Protein AF-A0A3D6CX53-F1 (afdb_monomer_lite)

Sequence (205 aa):
MKKITIQTVFSGWMAIGLVTTTQGEEKIDFARQVKPILESTCLSCHNPDNIKGELLLDTRVNALIGGEYGPVIEPGKPDESSLYTLTILDPDDDDIMPPKGDPLSKEQTDILKHWIEQGAEWPEDIVLKTAQKVDFVADVQPVLELNCVSCHREGHAEGGLQLDIREKAFAGGKAGKAIIPGRSGLSSLYTFTILPEDHDDLMPP

Secondary structure (DSSP, 8-state):
------PPP--------------PPPPP-IIIIIHHHIIIIITTTEETTEEGGG---SSHHHHHH-BTTB-S--TT-GGG-HHHHTTSS-TT-TT-SSSSSPPPPHHHHHHHHHHHHTT----TT-------PPPIIIIIHHHHHHHTTTTEETTEEGGG---SSHHHHHH-BTTB-S--TT-GGG-HHHHGGGS-TT-TT-S--

pLDDT: mean 88.53, std 14.7, range [39.97, 98.19]

Foldseek 3Di:
DDDDDDDDDDDDDDDDDDPDPPPDDDAQDCVQQVLVCCQAFVCVAADPVHNPQVAHDQFPVRQQQPGVVGHQADALCLVPHVVQPLLPDDLPDCSHGPVDDDGDDPSNSVSVSVCRNNGVDDDRPGGHHRDDDDDCVPHPVVVCVVFPQVQPDVVHHVQQHHDPDPVRQQCDGVLGGQDDPSCLVSHLVNVLCPDDPPDPSRPPD

Structure (mmCIF, N/CA/C/O backbone):
data_AF-A0A3D6CX53-F1
#
_entry.id   AF-A0A3D6CX53-F1
#
loop_
_atom_site.group_PDB
_atom_site.id
_atom_site.type_symbol
_atom_site.label_atom_id
_atom_site.label_alt_id
_atom_site.label_comp_id
_atom_site.label_asym_id
_atom_site.label_entity_id
_atom_site.label_seq_id
_atom_site.pdbx_PDB_ins_code
_atom_site.Cartn_x
_atom_site.Cartn_y
_atom_site.Cartn_z
_atom_site.occupancy
_atom_site.B_iso_or_equiv
_atom_site.auth_seq_id
_atom_site.auth_comp_id
_atom_site.auth_asym_id
_atom_site.auth_atom_id
_atom_site.pdbx_PDB_model_num
ATOM 1 N N . MET A 1 1 ? -35.245 64.552 -44.953 1.00 40.88 1 MET A N 1
ATOM 2 C CA . MET A 1 1 ? -34.218 63.490 -45.031 1.00 40.88 1 MET A CA 1
ATOM 3 C C . MET A 1 1 ? -33.423 63.478 -43.728 1.00 40.88 1 MET A C 1
ATOM 5 O O . MET 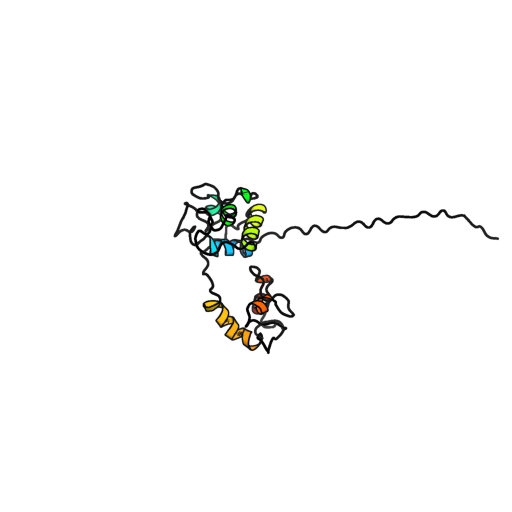A 1 1 ? -33.031 64.545 -43.290 1.00 40.88 1 MET A O 1
ATOM 9 N N . LYS A 1 2 ? -33.215 62.273 -43.172 1.00 39.97 2 LYS A N 1
ATOM 10 C CA . LYS A 1 2 ? -32.315 61.863 -42.067 1.00 39.97 2 LYS A CA 1
ATOM 11 C C . LYS A 1 2 ? -32.656 62.294 -40.623 1.00 39.97 2 LYS A C 1
ATOM 13 O O . LYS A 1 2 ? -32.370 63.399 -40.187 1.00 39.97 2 LYS A O 1
ATOM 18 N N . LYS A 1 3 ? -33.215 61.321 -39.886 1.00 43.75 3 LYS A N 1
ATOM 19 C CA . LYS A 1 3 ? -33.191 61.177 -38.419 1.00 43.75 3 LYS A CA 1
ATOM 20 C C . LYS A 1 3 ? -31.754 60.881 -37.970 1.00 43.75 3 LYS A C 1
ATOM 22 O O . LYS A 1 3 ? -31.133 60.038 -38.612 1.00 43.75 3 LYS A O 1
ATOM 27 N N . ILE A 1 4 ? -31.271 61.466 -36.872 1.00 48.12 4 ILE A N 1
ATOM 28 C CA . ILE A 1 4 ? -30.134 60.916 -36.113 1.00 48.12 4 ILE A CA 1
ATOM 29 C C . ILE A 1 4 ? -30.427 61.065 -34.617 1.00 48.12 4 ILE A C 1
ATOM 31 O O . ILE A 1 4 ? -30.556 62.166 -34.091 1.00 48.12 4 ILE A O 1
ATOM 35 N N . THR A 1 5 ? -30.587 59.910 -33.983 1.00 45.19 5 THR A N 1
ATOM 36 C CA . THR A 1 5 ? -30.843 59.675 -32.563 1.00 45.19 5 THR A CA 1
ATOM 37 C C . THR A 1 5 ? -29.504 59.570 -31.832 1.00 45.19 5 THR A C 1
ATOM 39 O O . THR A 1 5 ? -28.610 58.874 -32.305 1.00 45.19 5 THR A O 1
ATOM 42 N N . ILE A 1 6 ? -29.362 60.239 -30.687 1.00 47.44 6 ILE A N 1
ATOM 43 C CA . ILE A 1 6 ? -28.187 60.125 -29.812 1.00 47.44 6 ILE A CA 1
ATOM 44 C C . ILE A 1 6 ? -28.350 58.850 -28.976 1.00 47.44 6 ILE A C 1
ATOM 46 O O . ILE A 1 6 ? -29.285 58.750 -28.185 1.00 47.44 6 ILE A O 1
ATOM 50 N N . GLN A 1 7 ? -27.471 57.866 -29.182 1.00 42.03 7 GLN A N 1
ATOM 51 C CA . GLN A 1 7 ? -27.373 56.674 -28.340 1.00 42.03 7 GLN A CA 1
ATOM 52 C C . GLN A 1 7 ? -26.366 56.909 -27.210 1.00 42.03 7 GLN A C 1
ATOM 54 O O . GLN A 1 7 ? -25.228 57.317 -27.434 1.00 42.03 7 GLN A O 1
ATOM 59 N N . THR A 1 8 ? -26.820 56.640 -25.992 1.00 45.59 8 THR A N 1
ATOM 60 C CA . THR A 1 8 ? -26.054 56.561 -24.750 1.00 45.59 8 THR A CA 1
ATOM 61 C C . THR A 1 8 ? -25.148 55.328 -24.754 1.00 45.59 8 THR A C 1
ATOM 63 O O . THR A 1 8 ? -25.595 54.212 -25.013 1.00 45.59 8 THR A O 1
ATOM 66 N N . VAL A 1 9 ? -23.871 55.526 -24.434 1.00 50.91 9 VAL A N 1
ATOM 67 C CA . VAL A 1 9 ? -22.894 54.459 -24.181 1.00 50.91 9 VAL A CA 1
ATOM 68 C C . VAL A 1 9 ? -23.086 53.906 -22.766 1.00 50.91 9 VAL A C 1
ATOM 70 O O . VAL A 1 9 ? -22.928 54.634 -21.790 1.00 50.91 9 VAL A O 1
ATOM 73 N N . PHE A 1 10 ? -23.414 52.618 -22.652 1.00 46.56 10 PHE A N 1
ATOM 74 C CA . PHE A 1 10 ? -23.326 51.857 -21.404 1.00 46.56 10 PHE A CA 1
ATOM 75 C C . PHE A 1 10 ? -22.081 50.967 -21.469 1.00 46.56 10 PHE A C 1
ATOM 77 O O . PHE A 1 10 ? -22.029 50.007 -22.236 1.00 46.56 10 PHE A O 1
ATOM 84 N N . SER A 1 11 ? -21.072 51.299 -20.666 1.00 49.88 11 SER A N 1
ATOM 85 C CA . SER A 1 11 ? -19.910 50.445 -20.422 1.00 49.88 11 SER A CA 1
ATOM 86 C C . SER A 1 11 ? -20.334 49.260 -19.551 1.00 49.88 11 SER A C 1
ATOM 88 O O . SER A 1 11 ? -20.520 49.410 -18.346 1.00 49.88 11 SER A O 1
ATOM 90 N N . GLY A 1 12 ? -20.514 48.088 -20.160 1.00 43.69 12 GLY A N 1
ATOM 91 C CA . GLY A 1 12 ? -20.737 46.828 -19.451 1.00 43.69 12 GLY A CA 1
ATOM 92 C C . GLY A 1 12 ? -19.409 46.191 -19.044 1.00 43.69 12 GLY A C 1
ATOM 93 O O . GLY A 1 12 ? -18.641 45.761 -19.899 1.00 43.69 12 GLY A O 1
ATOM 94 N N . TRP A 1 13 ? -19.138 46.130 -17.740 1.00 55.16 13 TRP A N 1
ATOM 95 C CA . TRP A 1 13 ? -18.088 45.287 -17.168 1.00 55.16 13 TRP A CA 1
ATOM 96 C C . TRP A 1 13 ? -18.552 43.828 -17.178 1.00 55.16 13 TRP A C 1
ATOM 98 O O . TRP A 1 13 ? -19.527 43.471 -16.520 1.00 55.16 13 TRP A O 1
ATOM 108 N N . MET A 1 14 ? -17.855 42.987 -17.937 1.00 53.19 14 MET A N 1
ATOM 109 C CA . MET A 1 14 ? -18.083 41.546 -17.979 1.00 53.19 14 MET A CA 1
ATOM 110 C C . MET A 1 14 ? -17.259 40.897 -16.861 1.00 53.19 14 MET A C 1
ATOM 112 O O . MET A 1 14 ? -16.042 40.766 -16.972 1.00 53.19 14 MET A O 1
ATOM 116 N N . ALA A 1 15 ? -17.913 40.537 -15.756 1.00 55.47 15 ALA A N 1
ATOM 117 C CA . ALA A 1 15 ? -17.297 39.752 -14.694 1.00 55.47 15 ALA A CA 1
ATOM 118 C C . ALA A 1 15 ? -17.155 38.294 -15.163 1.00 55.47 15 ALA A C 1
ATOM 120 O O . ALA A 1 15 ? -18.147 37.591 -15.350 1.00 55.47 15 ALA A O 1
ATOM 121 N N . ILE A 1 16 ? -15.915 37.852 -15.375 1.00 66.69 16 ILE A N 1
ATOM 122 C CA . ILE A 1 16 ? -15.568 36.449 -15.620 1.00 66.69 16 ILE A CA 1
ATOM 123 C C . ILE A 1 16 ? -15.616 35.736 -14.265 1.00 66.69 16 ILE A C 1
ATOM 125 O O . ILE A 1 16 ? -14.743 35.934 -13.423 1.00 66.69 16 ILE A O 1
ATOM 129 N N . GLY A 1 17 ? -16.663 34.945 -14.032 1.00 55.09 17 GLY A N 1
ATOM 130 C CA . GLY A 1 17 ? -16.741 34.061 -12.871 1.00 55.09 17 GLY A CA 1
ATOM 131 C C . GLY A 1 17 ? -15.774 32.892 -13.038 1.00 55.09 17 GLY A C 1
ATOM 132 O O . GLY A 1 17 ? -15.920 32.106 -13.973 1.00 55.09 17 GLY A O 1
ATOM 133 N N . LEU A 1 18 ? -14.787 32.776 -12.144 1.00 60.59 18 LEU A N 1
ATOM 134 C CA . LEU A 1 18 ? -13.978 31.566 -12.017 1.00 60.59 18 LEU A CA 1
ATOM 135 C C . LEU A 1 18 ? -14.884 30.425 -11.541 1.00 60.59 18 LEU A C 1
ATOM 137 O O . LEU A 1 18 ? -15.352 30.430 -10.404 1.00 60.59 18 LEU A O 1
ATOM 141 N N . VAL A 1 19 ? -15.110 29.436 -12.401 1.00 57.53 19 VAL A N 1
ATOM 142 C CA . VAL A 1 19 ? -15.647 28.139 -11.988 1.00 57.53 19 VAL A CA 1
ATOM 143 C C . VAL A 1 19 ? -14.476 27.341 -11.422 1.00 57.53 19 VAL A C 1
ATOM 145 O O . VAL A 1 19 ? -13.677 26.778 -12.166 1.00 57.53 19 VAL A O 1
ATOM 148 N N . THR A 1 20 ? -14.324 27.340 -10.101 1.00 58.25 20 THR A N 1
ATOM 149 C CA . THR A 1 20 ? -13.420 26.414 -9.414 1.00 58.25 20 THR A CA 1
ATOM 150 C C . THR A 1 20 ? -14.083 25.043 -9.376 1.00 58.25 20 THR A C 1
ATOM 152 O O . THR A 1 20 ? -15.005 24.820 -8.592 1.00 58.25 20 THR A O 1
ATOM 155 N N . THR A 1 21 ? -13.639 24.129 -10.236 1.00 52.41 21 THR A N 1
ATOM 156 C CA . THR A 1 21 ? -13.999 22.711 -10.142 1.00 52.41 21 THR A CA 1
ATOM 157 C C . THR A 1 21 ? -13.389 22.162 -8.857 1.00 52.41 21 THR A C 1
ATOM 159 O O . THR A 1 21 ? -12.178 21.978 -8.773 1.00 52.41 21 THR A O 1
ATOM 162 N N . THR A 1 22 ? -14.208 21.928 -7.834 1.00 49.19 22 THR A N 1
ATOM 163 C CA . THR A 1 22 ? -13.795 21.158 -6.659 1.00 49.19 22 THR A CA 1
ATOM 164 C C . THR A 1 22 ? -13.624 19.711 -7.096 1.00 49.19 22 THR A C 1
ATOM 166 O O . THR A 1 22 ? -14.605 19.022 -7.379 1.00 49.19 22 THR A O 1
ATOM 169 N N . GLN A 1 23 ? -12.378 19.275 -7.217 1.00 50.03 23 GLN A N 1
ATOM 170 C CA . GLN A 1 23 ? -12.032 17.885 -7.465 1.00 50.03 23 GLN A CA 1
ATOM 171 C C . GLN A 1 23 ? -12.328 17.119 -6.170 1.00 50.03 23 GLN A C 1
ATOM 173 O O . GLN A 1 23 ? -11.608 17.269 -5.189 1.00 50.03 23 GLN A O 1
ATOM 178 N N . GLY A 1 24 ? -13.464 16.416 -6.124 1.00 53.12 24 GLY A N 1
ATOM 179 C CA . GLY A 1 24 ? -13.812 15.571 -4.983 1.00 53.12 24 GLY A CA 1
ATOM 180 C C . GLY A 1 24 ? -12.767 14.471 -4.816 1.00 53.12 24 GLY A C 1
ATOM 181 O O . GLY A 1 24 ? -12.310 13.914 -5.815 1.00 53.12 24 GLY A O 1
ATOM 182 N N . GLU A 1 25 ? -12.377 14.193 -3.575 1.00 64.69 25 GLU A N 1
ATOM 183 C CA . GLU A 1 25 ? -11.493 13.073 -3.258 1.00 64.69 25 GLU A CA 1
ATOM 184 C C . GLU A 1 25 ? -12.093 11.760 -3.765 1.00 64.69 25 GLU A C 1
ATOM 186 O O . GLU A 1 25 ? -13.276 11.474 -3.564 1.00 64.69 25 GLU A O 1
ATOM 191 N N . GLU A 1 26 ? -11.276 10.983 -4.474 1.00 82.38 26 GLU A N 1
ATOM 192 C CA . GLU A 1 26 ? -11.664 9.679 -4.998 1.00 82.38 26 GLU A CA 1
ATOM 193 C C . GLU A 1 26 ? -11.955 8.716 -3.836 1.00 82.38 26 GLU A C 1
ATOM 195 O O . GLU A 1 26 ? -11.248 8.699 -2.822 1.00 82.38 26 GLU A O 1
ATOM 200 N N . LYS A 1 27 ? -13.022 7.920 -3.969 1.00 91.00 27 LYS A N 1
ATOM 201 C CA . LYS A 1 27 ? -13.394 6.926 -2.958 1.00 91.00 27 LYS A CA 1
ATOM 202 C C . LYS A 1 27 ? -12.304 5.857 -2.871 1.00 91.00 27 LYS A C 1
ATOM 204 O O . LYS A 1 27 ? -11.936 5.285 -3.894 1.00 91.00 27 LYS A O 1
ATOM 209 N N . ILE A 1 28 ? -11.830 5.560 -1.662 1.00 94.25 28 ILE A N 1
ATOM 210 C CA . ILE A 1 28 ? -10.830 4.515 -1.442 1.00 94.25 28 ILE A CA 1
ATOM 211 C C . ILE A 1 28 ? -11.447 3.138 -1.707 1.00 94.25 28 ILE A C 1
ATOM 213 O O . ILE A 1 28 ? -12.456 2.761 -1.109 1.00 94.25 28 ILE A O 1
ATOM 217 N N . ASP A 1 29 ? -10.807 2.360 -2.580 1.00 93.25 29 ASP A N 1
ATOM 218 C CA . ASP A 1 29 ? -11.124 0.949 -2.789 1.00 93.25 29 ASP A CA 1
ATOM 219 C C . ASP A 1 29 ? -10.376 0.102 -1.750 1.00 93.25 29 ASP A C 1
ATOM 221 O O . ASP A 1 29 ? -9.153 -0.062 -1.815 1.00 93.25 29 ASP A O 1
ATOM 225 N N . PHE A 1 30 ? -11.115 -0.464 -0.791 1.00 95.25 30 PHE A N 1
ATOM 226 C CA . PHE A 1 30 ? -10.535 -1.301 0.258 1.00 95.25 30 PHE A CA 1
ATOM 227 C C . PHE A 1 30 ? -9.716 -2.465 -0.309 1.00 95.25 30 PHE A C 1
ATOM 229 O O . PHE A 1 30 ? -8.589 -2.693 0.126 1.00 95.25 30 PHE A O 1
ATOM 236 N N . ALA A 1 31 ? -10.251 -3.194 -1.291 1.00 92.81 31 ALA A N 1
ATOM 237 C CA . ALA A 1 31 ? -9.625 -4.405 -1.811 1.00 92.81 31 ALA A CA 1
ATOM 238 C C . ALA A 1 31 ? -8.309 -4.103 -2.538 1.00 92.81 31 ALA A C 1
ATOM 240 O O . ALA A 1 31 ? -7.369 -4.896 -2.469 1.00 92.81 31 ALA A O 1
ATOM 241 N N . ARG A 1 32 ? -8.241 -2.960 -3.228 1.00 90.19 32 ARG A N 1
ATOM 242 C CA . ARG A 1 32 ? -7.068 -2.571 -4.021 1.00 90.19 32 ARG A CA 1
ATOM 243 C C . ARG A 1 32 ? -6.043 -1.768 -3.232 1.00 90.19 32 ARG A C 1
ATOM 245 O O . ARG A 1 32 ? -4.857 -1.901 -3.514 1.00 90.19 32 ARG A O 1
ATOM 252 N N . GLN A 1 33 ? -6.478 -0.932 -2.291 1.00 92.31 33 GLN A N 1
ATOM 253 C CA . GLN A 1 33 ? -5.612 0.064 -1.654 1.00 92.31 33 GLN A CA 1
ATOM 254 C C . GLN A 1 33 ? -5.339 -0.233 -0.178 1.00 92.31 33 GLN A C 1
ATOM 256 O O . GLN A 1 33 ? -4.200 -0.103 0.256 1.00 92.31 33 GLN A O 1
ATOM 261 N N . VAL A 1 34 ? -6.342 -0.663 0.591 1.00 95.88 34 VAL A N 1
ATOM 262 C CA . VAL A 1 34 ? -6.213 -0.851 2.050 1.00 95.88 34 VAL A CA 1
ATOM 263 C C . VAL A 1 34 ? -5.756 -2.266 2.389 1.00 95.88 34 VAL A C 1
ATOM 265 O O . VAL A 1 34 ? -4.788 -2.452 3.125 1.00 95.88 34 VAL A O 1
ATOM 268 N N . LYS A 1 35 ? -6.414 -3.272 1.804 1.00 95.38 35 LYS A N 1
ATOM 269 C CA . LYS A 1 35 ? -6.130 -4.697 2.003 1.00 95.38 35 LYS A CA 1
ATOM 270 C C . LYS A 1 35 ? -4.636 -5.020 1.871 1.00 95.38 35 LYS A C 1
ATOM 272 O O . LYS A 1 35 ? -4.108 -5.602 2.814 1.00 95.38 35 LYS A O 1
ATOM 277 N N . PRO A 1 36 ? -3.917 -4.611 0.805 1.00 92.50 36 PRO A N 1
ATOM 278 C CA . PRO A 1 36 ? -2.494 -4.923 0.684 1.00 92.50 36 PRO A CA 1
ATOM 279 C C . PRO A 1 36 ? -1.643 -4.353 1.824 1.00 92.50 36 PRO A C 1
ATOM 281 O O . PRO A 1 36 ? -0.710 -5.020 2.256 1.00 92.50 36 PRO A O 1
ATOM 284 N N . ILE A 1 37 ? -1.975 -3.158 2.333 1.00 94.38 37 ILE A N 1
ATOM 285 C CA . ILE A 1 37 ? -1.256 -2.513 3.444 1.00 94.38 37 ILE A CA 1
ATOM 286 C C . ILE A 1 37 ? -1.445 -3.326 4.728 1.00 94.38 37 ILE A C 1
ATOM 288 O O . ILE A 1 37 ? -0.472 -3.664 5.405 1.00 94.38 37 ILE A O 1
ATOM 292 N N . LEU A 1 38 ? -2.692 -3.679 5.046 1.00 95.81 38 LEU A N 1
ATOM 293 C CA . LEU A 1 38 ? -3.012 -4.456 6.243 1.00 95.81 38 LEU A CA 1
ATOM 294 C C . LEU A 1 38 ? -2.393 -5.862 6.182 1.00 95.81 38 LEU A C 1
ATOM 296 O O . LEU A 1 38 ? -1.786 -6.321 7.152 1.00 95.81 38 LEU A O 1
ATOM 300 N N . GLU A 1 39 ? -2.478 -6.523 5.025 1.00 94.50 39 GLU A N 1
ATOM 301 C CA . GLU A 1 39 ? -1.909 -7.856 4.806 1.00 94.50 39 GLU A CA 1
ATOM 302 C C . GLU A 1 39 ? -0.378 -7.875 4.898 1.00 94.50 39 GLU A C 1
ATOM 304 O O . GLU A 1 39 ? 0.182 -8.824 5.453 1.00 94.50 39 GLU A O 1
ATOM 309 N N . SER A 1 40 ? 0.307 -6.850 4.377 1.00 90.06 40 SER A N 1
ATOM 310 C CA . SER A 1 40 ? 1.774 -6.792 4.377 1.00 90.06 40 SER A CA 1
ATOM 311 C C . SER A 1 40 ? 2.378 -6.359 5.703 1.00 90.06 40 SER A C 1
ATOM 313 O O . SER A 1 40 ? 3.509 -6.744 6.011 1.00 90.06 40 SER A O 1
ATOM 315 N N . THR A 1 41 ? 1.655 -5.538 6.464 1.00 92.06 41 THR A N 1
ATOM 316 C CA . THR A 1 41 ? 2.241 -4.803 7.588 1.00 92.06 41 THR A CA 1
ATOM 317 C C . THR A 1 41 ? 1.659 -5.229 8.930 1.00 92.06 41 THR A C 1
ATOM 319 O O . THR A 1 41 ? 2.405 -5.425 9.888 1.00 92.06 41 THR A O 1
ATOM 322 N N . CYS A 1 42 ? 0.347 -5.455 9.005 1.00 95.00 42 CYS A N 1
ATOM 323 C CA . CYS A 1 42 ? -0.345 -5.710 10.270 1.00 95.00 42 CYS A CA 1
ATOM 324 C C . CYS A 1 42 ? -0.453 -7.212 10.578 1.00 95.00 42 CYS A C 1
ATOM 326 O O . CYS A 1 42 ? -0.253 -7.651 11.713 1.00 95.00 42 CYS A O 1
ATOM 328 N N . LEU A 1 43 ? -0.701 -8.033 9.553 1.00 94.69 43 LEU A N 1
ATOM 329 C CA . LEU A 1 43 ? -0.978 -9.464 9.718 1.00 94.69 43 LEU A CA 1
ATOM 330 C C . LEU A 1 43 ? 0.237 -10.340 10.034 1.00 94.69 43 LEU A C 1
ATOM 332 O O . LEU A 1 43 ? 0.110 -11.559 10.052 1.00 94.69 43 LEU A O 1
ATOM 336 N N . SER A 1 44 ? 1.410 -9.778 10.318 1.00 91.88 44 SER A N 1
ATOM 337 C CA . SER A 1 44 ? 2.495 -10.550 10.945 1.00 91.88 44 SER A CA 1
ATOM 338 C C . SER A 1 44 ? 2.259 -10.767 12.450 1.00 91.88 44 SER A C 1
ATOM 340 O O . SER A 1 44 ? 2.751 -11.745 13.020 1.00 91.88 44 SER A O 1
ATOM 342 N N . CYS A 1 45 ? 1.496 -9.865 13.085 1.00 94.56 45 CYS A N 1
ATOM 343 C CA . CYS A 1 45 ? 1.282 -9.814 14.534 1.00 94.56 45 CYS A CA 1
ATOM 344 C C . CYS A 1 45 ? -0.186 -9.757 14.979 1.00 94.56 45 CYS A C 1
ATOM 346 O O . CYS A 1 45 ? -0.423 -9.895 16.175 1.00 94.56 45 CYS A O 1
ATOM 348 N N . HIS A 1 46 ? -1.133 -9.520 14.066 1.00 95.69 46 HIS A N 1
ATOM 349 C CA . HIS A 1 46 ? -2.564 -9.370 14.372 1.00 95.69 46 HIS A CA 1
ATOM 350 C C . HIS A 1 46 ? -3.418 -10.336 13.543 1.00 95.69 46 HIS A C 1
ATOM 352 O O . HIS A 1 46 ? -4.279 -9.930 12.760 1.00 95.69 46 HIS A O 1
ATOM 358 N N . ASN A 1 47 ? -3.121 -11.628 13.659 1.00 94.62 47 ASN A N 1
ATOM 359 C CA . ASN A 1 47 ? -3.748 -12.712 12.904 1.00 94.62 47 ASN A CA 1
ATOM 360 C C . ASN A 1 47 ? -4.085 -13.901 13.836 1.00 94.62 47 ASN A C 1
ATOM 362 O O . ASN A 1 47 ? -3.588 -13.938 14.958 1.00 94.62 47 ASN A O 1
ATOM 366 N N . PRO A 1 48 ? -4.881 -14.897 13.402 1.00 94.00 48 PRO A N 1
ATOM 367 C CA . PRO A 1 48 ? -5.285 -16.020 14.259 1.00 94.00 48 PRO A CA 1
ATOM 368 C C . PRO A 1 48 ? -4.143 -16.844 14.881 1.00 94.00 48 PRO A C 1
ATOM 370 O O . PRO A 1 48 ? -4.331 -17.429 15.946 1.00 94.00 48 PRO A O 1
ATOM 373 N N . ASP A 1 49 ? -2.966 -16.875 14.254 1.00 93.75 49 ASP A N 1
ATOM 374 C CA . ASP A 1 49 ? -1.784 -17.594 14.743 1.00 93.75 49 ASP A CA 1
ATOM 375 C C . ASP A 1 49 ? -0.903 -16.735 15.673 1.00 93.75 49 ASP A C 1
ATOM 377 O O . ASP A 1 49 ? -0.060 -17.260 16.403 1.00 93.75 49 ASP A O 1
ATOM 381 N N . ASN A 1 50 ? -1.074 -15.410 15.660 1.00 93.44 50 ASN A N 1
ATOM 382 C CA . ASN A 1 50 ? -0.333 -14.456 16.481 1.00 93.44 50 ASN A CA 1
ATOM 383 C C . ASN A 1 50 ? -1.212 -13.231 16.766 1.00 93.44 50 ASN A C 1
ATOM 385 O O . ASN A 1 50 ? -1.399 -12.397 15.883 1.00 93.44 50 ASN A O 1
ATOM 389 N N . ILE A 1 51 ? -1.741 -13.138 17.990 1.00 94.62 51 ILE A N 1
ATOM 390 C CA . ILE A 1 51 ? -2.758 -12.154 18.395 1.00 94.62 51 ILE A CA 1
ATOM 391 C C . ILE A 1 51 ? -2.149 -11.154 19.387 1.00 94.62 51 ILE A C 1
ATOM 393 O O . ILE A 1 51 ? -2.453 -11.161 20.582 1.00 94.62 51 ILE A O 1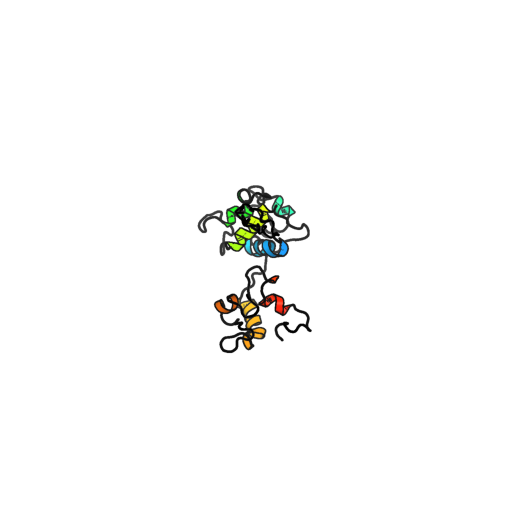
ATOM 397 N N . LYS A 1 52 ? -1.217 -10.315 18.927 1.00 93.69 52 LYS A N 1
ATOM 398 C CA . LYS A 1 52 ? -0.627 -9.288 19.796 1.00 93.69 52 LYS A CA 1
ATOM 399 C C . LYS A 1 52 ? -1.660 -8.229 20.176 1.00 93.69 52 LYS A C 1
ATOM 401 O O . LYS A 1 52 ? -2.447 -7.805 19.332 1.00 93.69 52 LYS A O 1
ATOM 406 N N . GLY A 1 53 ? -1.626 -7.799 21.440 1.00 94.19 53 GLY A N 1
ATOM 407 C CA . GLY A 1 53 ? -2.573 -6.823 21.992 1.00 94.19 53 GLY A CA 1
ATOM 408 C C . GLY A 1 53 ? -4.028 -7.276 21.879 1.00 94.19 53 GLY A C 1
ATOM 409 O O . GLY A 1 53 ? -4.903 -6.443 21.677 1.00 94.19 53 GLY A O 1
ATOM 410 N N . GLU A 1 54 ? -4.269 -8.594 21.884 1.00 95.69 54 GLU A N 1
ATOM 411 C CA . GLU A 1 54 ? -5.591 -9.221 21.718 1.00 95.69 54 GLU A CA 1
ATOM 412 C C . GLU A 1 54 ? -6.344 -8.792 20.441 1.00 95.69 54 GLU A C 1
ATOM 414 O O . GLU A 1 54 ? -7.548 -8.997 20.321 1.00 95.69 54 GLU A O 1
ATOM 419 N N . LEU A 1 55 ? -5.629 -8.231 19.459 1.00 96.94 55 LEU A N 1
ATOM 420 C CA . LEU A 1 55 ? -6.204 -7.677 18.242 1.00 96.94 55 LEU A CA 1
ATOM 421 C C . LEU A 1 55 ? -6.110 -8.659 17.069 1.00 96.94 55 LEU A C 1
ATOM 423 O O . LEU A 1 55 ? -5.025 -9.118 16.700 1.00 96.94 55 LEU A O 1
ATOM 427 N N . LEU A 1 56 ? -7.253 -8.893 16.424 1.00 96.56 56 LEU A N 1
ATOM 428 C CA . LEU A 1 56 ? -7.388 -9.641 15.177 1.00 96.56 56 LEU A CA 1
ATOM 429 C C . LEU A 1 56 ? -7.818 -8.705 14.041 1.00 96.56 56 LEU A C 1
ATOM 431 O O . LEU A 1 56 ? -8.855 -8.053 14.123 1.00 96.56 56 LEU A O 1
ATOM 435 N N . LEU A 1 57 ? -7.032 -8.670 12.963 1.00 96.94 57 LEU A N 1
ATOM 436 C CA . LEU A 1 57 ? -7.298 -7.851 11.774 1.00 96.94 57 LEU A CA 1
ATOM 437 C C . LEU A 1 57 ? -7.570 -8.698 10.526 1.00 96.94 57 LEU A C 1
ATOM 439 O O . LEU A 1 57 ? -7.509 -8.192 9.418 1.00 96.94 57 LEU A O 1
ATOM 443 N N . ASP A 1 58 ? -7.844 -9.991 10.653 1.00 94.62 58 ASP A N 1
ATOM 444 C CA . ASP A 1 58 ? -8.114 -10.870 9.510 1.00 94.62 58 ASP A CA 1
ATOM 445 C C . ASP A 1 58 ? -9.510 -10.652 8.899 1.00 94.62 58 ASP A C 1
ATOM 447 O O . ASP A 1 58 ? -9.703 -10.857 7.703 1.00 94.62 58 ASP A O 1
ATOM 451 N N . THR A 1 59 ? -10.488 -10.190 9.682 1.00 95.19 59 THR A N 1
ATOM 452 C CA . THR A 1 59 ? -11.848 -9.896 9.202 1.00 95.19 59 THR A CA 1
ATOM 453 C C . THR A 1 59 ? -12.352 -8.554 9.712 1.00 95.19 59 THR A C 1
ATOM 455 O O . THR A 1 59 ? -11.940 -8.088 10.775 1.00 95.19 59 THR A O 1
ATOM 458 N N . ARG A 1 60 ? -13.322 -7.964 8.999 1.00 94.56 60 ARG A N 1
ATOM 459 C CA . ARG A 1 60 ? -13.998 -6.734 9.439 1.00 94.56 60 ARG A CA 1
ATOM 460 C C . ARG A 1 60 ? -14.594 -6.871 10.838 1.00 94.56 60 ARG A C 1
ATOM 462 O O . ARG A 1 60 ? -14.473 -5.959 11.646 1.00 94.56 60 ARG A O 1
ATOM 469 N N . VAL A 1 61 ? -15.268 -7.991 11.106 1.00 93.44 61 VAL A N 1
ATOM 470 C CA . VAL A 1 61 ? -15.931 -8.230 12.396 1.00 93.44 61 VAL A CA 1
ATOM 471 C C . VAL A 1 61 ? -14.906 -8.204 13.524 1.00 93.44 61 VAL A C 1
ATOM 473 O O . VAL A 1 61 ? -15.107 -7.492 14.501 1.00 93.44 61 VAL A O 1
ATOM 476 N N . ASN A 1 62 ? -13.789 -8.911 13.354 1.00 94.25 62 ASN A N 1
ATOM 477 C CA . ASN A 1 62 ? -12.715 -8.936 14.339 1.00 94.25 62 ASN A CA 1
ATOM 478 C C . ASN A 1 62 ? -12.078 -7.553 14.527 1.00 94.25 62 ASN A C 1
ATOM 480 O O . ASN A 1 62 ? -11.923 -7.098 15.658 1.00 94.25 62 ASN A O 1
ATOM 484 N N . ALA A 1 63 ? -11.805 -6.839 13.433 1.00 93.94 63 ALA A N 1
ATOM 485 C CA . ALA A 1 63 ? -11.208 -5.509 13.495 1.00 93.94 63 ALA A CA 1
ATOM 486 C C . ALA A 1 63 ? -12.102 -4.484 14.223 1.00 93.94 63 ALA A C 1
ATOM 488 O O . ALA A 1 63 ? -11.591 -3.603 14.912 1.00 93.94 63 ALA A O 1
ATOM 489 N N . LEU A 1 64 ? -13.430 -4.610 14.107 1.00 91.06 64 LEU A N 1
ATOM 490 C CA . LEU A 1 64 ? -14.397 -3.749 14.801 1.00 91.06 64 LEU A CA 1
ATOM 491 C C . LEU A 1 64 ? -14.618 -4.124 16.274 1.00 91.06 64 LEU A C 1
ATOM 493 O O . LEU A 1 64 ? -15.076 -3.280 17.039 1.00 91.06 64 LEU A O 1
ATOM 497 N N . ILE A 1 65 ? -14.307 -5.359 16.684 1.00 93.31 65 ILE A N 1
ATOM 498 C CA . ILE A 1 65 ? -14.285 -5.731 18.109 1.00 93.31 65 ILE A CA 1
ATOM 499 C C . ILE A 1 65 ? -13.154 -4.979 18.827 1.00 93.31 65 ILE A C 1
ATOM 501 O O . ILE A 1 65 ? -13.335 -4.552 19.966 1.00 93.31 65 ILE A O 1
ATOM 505 N N . GLY A 1 66 ? -12.028 -4.766 18.140 1.00 92.75 66 GLY A N 1
ATOM 506 C CA . GLY A 1 66 ? -10.850 -4.105 18.693 1.00 92.75 66 GLY A CA 1
ATOM 507 C C . GLY A 1 66 ? -9.897 -5.076 19.389 1.00 92.75 66 GLY A C 1
ATOM 508 O O . GLY A 1 66 ? -9.944 -6.282 19.155 1.00 92.75 66 GLY A O 1
ATOM 509 N N . GLY A 1 67 ? -9.001 -4.529 20.208 1.00 94.00 67 GLY A N 1
ATOM 510 C CA . GLY A 1 67 ? -8.025 -5.295 20.986 1.00 94.00 67 GLY A CA 1
ATOM 511 C C . GLY A 1 67 ? -8.064 -4.949 22.473 1.00 94.00 67 GLY A C 1
ATOM 512 O O . GLY A 1 67 ? -9.031 -4.373 22.970 1.00 94.00 67 GLY A O 1
ATOM 513 N N . GLU A 1 68 ? -6.970 -5.249 23.167 1.00 93.00 68 GLU A N 1
ATOM 514 C CA . GLU A 1 68 ? -6.767 -5.028 24.607 1.00 93.00 68 GLU A CA 1
ATOM 515 C C . GLU A 1 68 ? -7.096 -3.586 25.041 1.00 93.00 68 GLU A C 1
ATOM 517 O O . GLU A 1 68 ? -7.630 -3.357 26.127 1.00 93.00 68 GLU A O 1
ATOM 522 N N . TYR A 1 69 ? -6.832 -2.612 24.166 1.00 90.12 69 TYR A N 1
ATOM 523 C CA . TYR A 1 69 ? -7.031 -1.183 24.426 1.00 90.12 69 TYR A CA 1
ATOM 524 C C . TYR A 1 69 ? -8.341 -0.613 23.856 1.00 90.12 69 TYR A C 1
ATOM 526 O O . TYR A 1 69 ? -8.537 0.601 23.868 1.00 90.12 69 TYR A O 1
ATOM 534 N N . GLY A 1 70 ? -9.255 -1.470 23.389 1.00 91.75 70 GLY A N 1
ATOM 535 C CA . GLY A 1 70 ? -10.546 -1.076 22.824 1.00 91.75 70 GLY A CA 1
ATOM 536 C C . GLY A 1 70 ? -10.568 -1.031 21.289 1.00 91.75 70 GLY A C 1
ATOM 537 O O . GLY A 1 70 ? -9.751 -1.695 20.639 1.00 91.75 70 GLY A O 1
ATOM 538 N N . PRO A 1 71 ? -11.527 -0.294 20.693 1.00 93.38 71 PRO A N 1
ATOM 539 C CA . PRO A 1 71 ? -11.671 -0.191 19.244 1.00 93.38 71 PRO A CA 1
ATOM 540 C C . PRO A 1 71 ? -10.411 0.363 18.578 1.00 93.38 71 PRO A C 1
ATOM 542 O O . PRO A 1 71 ? -9.798 1.312 19.066 1.00 93.38 71 PRO A O 1
ATOM 545 N N . VAL A 1 72 ? -10.035 -0.219 17.438 1.00 96.44 72 VAL A N 1
ATOM 546 C CA . VAL A 1 72 ? -8.861 0.228 16.666 1.00 96.44 72 VAL A CA 1
ATOM 547 C C . VAL A 1 72 ? -9.225 1.019 15.414 1.00 96.44 72 VAL A C 1
ATOM 549 O O . VAL A 1 72 ? -8.387 1.726 14.858 1.00 96.44 72 VAL A O 1
ATOM 552 N N . ILE A 1 73 ? -10.483 0.919 14.982 1.00 97.19 73 ILE A N 1
ATOM 553 C CA . ILE A 1 73 ? -11.053 1.653 13.856 1.00 97.19 73 ILE A CA 1
ATOM 554 C C . ILE A 1 73 ? -12.321 2.341 14.353 1.00 97.19 73 ILE A C 1
ATOM 556 O O . ILE A 1 73 ? -13.292 1.674 14.706 1.00 97.19 73 ILE A O 1
ATOM 560 N N . GLU A 1 74 ? -12.321 3.666 14.306 1.00 96.38 74 GLU A N 1
ATOM 561 C CA . GLU A 1 74 ? -13.472 4.528 14.558 1.00 96.38 74 GLU A CA 1
ATOM 562 C C . GLU A 1 74 ? -13.897 5.171 13.224 1.00 96.38 74 GLU A C 1
ATOM 564 O O . GLU A 1 74 ? -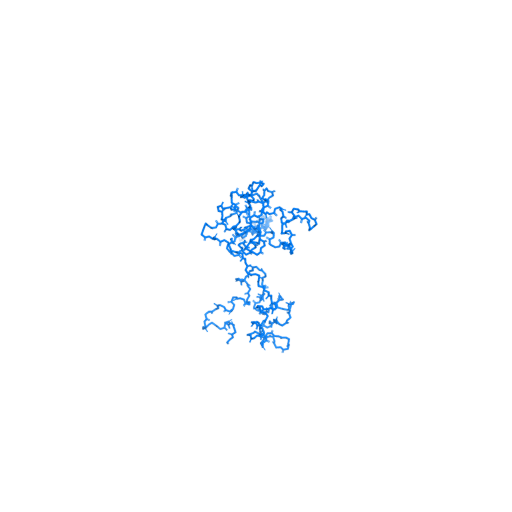13.270 6.133 12.765 1.00 96.38 74 GLU A O 1
ATOM 569 N N . PRO A 1 75 ? -14.931 4.636 12.542 1.00 96.44 75 PRO A N 1
ATOM 570 C CA . PRO A 1 75 ? -15.377 5.140 11.246 1.00 96.44 75 PRO A CA 1
ATOM 571 C C . PRO A 1 75 ? -15.639 6.652 11.244 1.00 96.44 75 PRO A C 1
ATOM 573 O O . PRO A 1 75 ? -16.400 7.174 12.058 1.00 96.44 75 PRO A O 1
ATOM 576 N N . GLY A 1 76 ? -15.024 7.357 10.296 1.00 97.44 76 GLY A N 1
ATOM 577 C CA . GLY A 1 76 ? -15.093 8.813 10.156 1.00 97.44 76 GLY A CA 1
ATOM 578 C C . GLY A 1 76 ? -14.121 9.586 11.050 1.00 97.44 76 GLY A C 1
ATOM 579 O O . GLY A 1 76 ? -14.112 10.815 10.999 1.00 97.44 76 GLY A O 1
ATOM 580 N N . LYS A 1 77 ? -13.314 8.901 11.871 1.00 98.00 77 LYS A N 1
ATOM 581 C CA . LYS A 1 77 ? -12.465 9.520 12.892 1.00 98.00 77 LYS A CA 1
ATOM 582 C C . LYS A 1 77 ? -11.050 8.924 12.911 1.00 98.00 77 LYS A C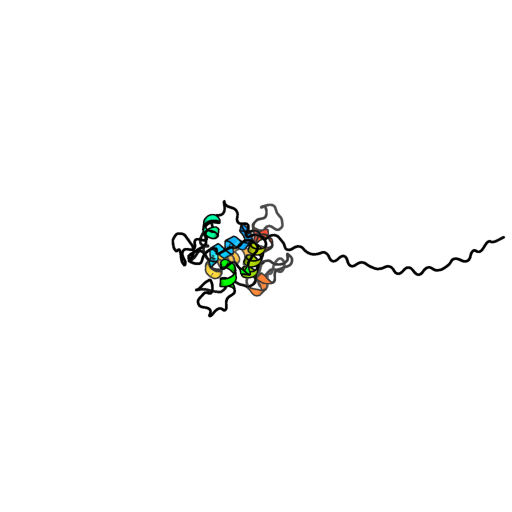 1
ATOM 584 O O . LYS A 1 77 ? -10.710 8.152 13.812 1.00 98.00 77 LYS A O 1
ATOM 589 N N . PRO A 1 78 ? -10.189 9.284 11.946 1.00 97.75 78 PRO A N 1
ATOM 590 C CA . PRO A 1 78 ? -8.824 8.759 11.883 1.00 97.75 78 PRO A CA 1
ATOM 591 C C . PRO A 1 78 ? -8.025 9.071 13.152 1.00 97.75 78 PRO A C 1
ATOM 593 O O . PRO A 1 78 ? -7.327 8.200 13.655 1.00 97.75 78 PRO A O 1
ATOM 596 N N . ASP A 1 79 ? -8.185 10.268 13.719 1.00 97.56 79 ASP A N 1
ATOM 597 C CA . ASP A 1 79 ? -7.432 10.701 14.903 1.00 97.56 79 ASP A CA 1
ATOM 598 C C . ASP A 1 79 ? -7.883 9.998 16.201 1.00 97.56 79 ASP A C 1
ATOM 600 O O . ASP A 1 79 ? -7.168 10.028 17.198 1.00 97.56 79 ASP A O 1
ATOM 604 N N . GLU A 1 80 ? -9.050 9.341 16.191 1.00 97.25 80 GLU A N 1
ATOM 605 C CA . GLU A 1 80 ? -9.530 8.468 17.278 1.00 97.25 80 GLU A CA 1
ATOM 606 C C . GLU A 1 80 ? -9.273 6.974 16.973 1.00 97.25 80 GLU A C 1
ATOM 608 O O . GLU A 1 80 ? -9.589 6.115 17.789 1.00 97.25 80 GLU A O 1
ATOM 613 N N . SER A 1 81 ? -8.680 6.646 15.816 1.00 97.88 81 SER A N 1
ATOM 614 C CA . SER A 1 81 ? -8.438 5.269 15.369 1.00 97.88 81 SER A CA 1
ATOM 615 C C . SER A 1 81 ? -6.982 4.860 15.578 1.00 97.88 81 SER A C 1
ATOM 617 O O . SER A 1 81 ? -6.102 5.257 14.808 1.00 97.88 81 SER A O 1
ATOM 619 N N . SER A 1 82 ? -6.717 4.010 16.573 1.00 97.06 82 SER A N 1
ATOM 620 C CA . SER A 1 82 ? -5.351 3.551 16.877 1.00 97.06 82 SER A CA 1
ATOM 621 C C . SER A 1 82 ? -4.689 2.783 15.728 1.00 97.06 82 SER A C 1
ATOM 623 O O . SER A 1 82 ? -3.470 2.846 15.583 1.00 97.06 82 SER A O 1
ATOM 625 N N . LEU A 1 83 ? -5.471 2.154 14.837 1.00 97.25 83 LEU A N 1
ATOM 626 C CA . LEU A 1 83 ? -4.953 1.546 13.607 1.00 97.25 83 LEU A CA 1
ATOM 627 C C . LEU A 1 83 ? -4.205 2.553 12.723 1.00 97.25 83 LEU A C 1
ATOM 629 O O . LEU A 1 83 ? -3.274 2.165 12.026 1.00 97.25 83 LEU A O 1
ATOM 633 N N . TYR A 1 84 ? -4.600 3.828 12.737 1.00 98.06 84 TYR A N 1
ATOM 634 C CA . TYR A 1 84 ? -3.914 4.887 12.003 1.00 98.06 84 TYR A CA 1
ATOM 635 C C . TYR A 1 84 ? -2.900 5.619 12.882 1.00 98.06 84 TYR A C 1
ATOM 637 O O . TYR A 1 84 ? -1.744 5.754 12.481 1.00 98.06 84 TYR A O 1
ATOM 645 N N . THR A 1 85 ? -3.291 6.072 14.076 1.00 98.00 85 THR A N 1
ATOM 646 C CA . THR A 1 85 ? -2.439 6.964 14.880 1.00 98.00 85 THR A CA 1
ATOM 647 C C . THR A 1 85 ? -1.127 6.309 15.308 1.00 98.00 85 THR A C 1
ATOM 649 O O . THR A 1 85 ? -0.095 6.972 15.272 1.00 98.00 85 THR A O 1
ATOM 652 N N . LEU A 1 86 ? -1.121 5.002 15.595 1.00 97.12 86 LEU A N 1
ATOM 653 C CA . LEU A 1 86 ? 0.106 4.270 15.935 1.00 97.12 86 LEU A CA 1
ATOM 654 C C . LEU A 1 86 ? 1.058 4.098 14.739 1.00 97.12 86 LEU A C 1
ATOM 656 O O . LEU A 1 86 ? 2.246 3.855 14.924 1.00 97.12 86 LEU A O 1
ATOM 660 N N . THR A 1 87 ? 0.568 4.242 13.503 1.00 97.06 87 THR A N 1
ATOM 661 C CA . THR A 1 87 ? 1.392 4.104 12.283 1.00 97.06 87 THR A CA 1
ATOM 662 C C . THR A 1 87 ? 2.128 5.379 11.887 1.00 97.06 87 THR A C 1
ATOM 664 O O . THR A 1 87 ? 2.977 5.347 10.997 1.00 97.06 87 THR A O 1
ATOM 667 N N . ILE A 1 88 ? 1.790 6.503 12.524 1.00 97.19 88 ILE A N 1
ATOM 668 C CA . ILE A 1 88 ? 2.360 7.827 12.241 1.00 97.19 88 ILE A CA 1
ATOM 669 C C . ILE A 1 88 ? 3.179 8.384 13.411 1.00 97.19 88 ILE A C 1
ATOM 671 O O . ILE A 1 88 ? 3.564 9.553 13.368 1.00 97.19 88 ILE A O 1
ATOM 675 N N . LEU A 1 89 ? 3.405 7.577 14.452 1.00 96.81 89 LEU A N 1
ATOM 676 C CA . LEU A 1 89 ? 4.295 7.929 15.555 1.00 96.81 89 LEU A CA 1
ATOM 677 C C . LEU A 1 89 ? 5.744 8.050 15.072 1.00 96.81 89 LEU A C 1
ATOM 679 O O . LEU A 1 89 ? 6.098 7.617 13.970 1.00 96.81 89 LEU A O 1
ATOM 683 N N . ASP A 1 90 ? 6.582 8.659 15.908 1.00 94.25 90 ASP A N 1
ATOM 684 C CA . ASP A 1 90 ? 8.009 8.760 15.627 1.00 94.25 90 ASP A CA 1
ATOM 685 C C . ASP A 1 90 ? 8.646 7.357 15.564 1.00 94.25 90 ASP A C 1
ATOM 687 O O . ASP A 1 90 ? 8.270 6.485 16.345 1.00 94.25 90 ASP A O 1
ATOM 691 N N . PRO A 1 91 ? 9.636 7.111 14.680 1.00 90.06 91 PRO A N 1
ATOM 692 C CA . PRO A 1 91 ? 10.252 5.787 14.521 1.00 90.06 91 PRO A CA 1
ATOM 693 C C . PRO A 1 91 ? 10.877 5.183 15.785 1.00 90.06 91 PRO A C 1
ATOM 695 O O . PRO A 1 91 ? 11.092 3.974 15.827 1.00 90.06 91 PRO A O 1
ATOM 698 N N . ASP A 1 92 ? 11.194 6.022 16.773 1.00 90.62 92 ASP A N 1
ATOM 699 C CA . ASP A 1 92 ? 11.784 5.625 18.055 1.00 90.62 92 ASP A CA 1
ATOM 700 C C . ASP A 1 92 ? 10.731 5.478 19.176 1.00 90.62 92 ASP A C 1
ATOM 702 O O . ASP A 1 92 ? 11.100 5.236 20.324 1.00 90.62 92 ASP A O 1
ATOM 706 N N . ASP A 1 93 ? 9.441 5.663 18.874 1.00 95.94 93 ASP A N 1
ATOM 707 C CA . ASP A 1 93 ? 8.347 5.476 19.829 1.00 95.94 93 ASP A CA 1
ATOM 708 C C . ASP A 1 93 ? 8.121 3.980 20.110 1.00 95.94 93 ASP A C 1
ATOM 710 O O . ASP A 1 93 ? 8.113 3.158 19.193 1.00 95.94 93 ASP A O 1
ATOM 714 N N . ASP A 1 94 ? 7.932 3.615 21.379 1.00 93.50 94 ASP A N 1
ATOM 715 C CA . ASP A 1 94 ? 7.752 2.218 21.792 1.00 93.50 94 ASP A CA 1
ATOM 716 C C . ASP A 1 94 ? 6.428 1.614 21.280 1.00 93.50 94 ASP A C 1
ATOM 718 O O . ASP A 1 94 ? 6.334 0.394 21.105 1.00 93.50 94 ASP A O 1
ATOM 722 N N . ASP A 1 95 ? 5.424 2.456 21.011 1.00 94.38 95 ASP A N 1
ATOM 723 C CA . ASP A 1 95 ? 4.088 2.054 20.565 1.00 94.38 95 ASP A CA 1
ATOM 724 C C . ASP A 1 95 ? 3.922 2.113 19.034 1.00 94.38 95 ASP A C 1
ATOM 726 O O . ASP A 1 95 ? 2.846 1.786 18.515 1.00 94.38 95 ASP A O 1
ATOM 730 N N . ILE A 1 96 ? 4.964 2.502 18.281 1.00 95.81 96 ILE A N 1
ATOM 731 C CA . ILE A 1 96 ? 4.883 2.590 16.819 1.00 95.81 96 ILE A CA 1
ATOM 732 C C . ILE A 1 96 ? 4.534 1.238 16.187 1.00 95.81 96 ILE A C 1
ATOM 734 O O . ILE A 1 96 ? 5.074 0.176 16.518 1.00 95.81 96 ILE A O 1
ATOM 738 N N . MET A 1 97 ? 3.648 1.292 15.195 1.00 95.12 97 MET A N 1
ATOM 739 C CA . MET A 1 97 ? 3.281 0.145 14.376 1.00 95.12 97 MET A CA 1
ATOM 740 C C . MET A 1 97 ? 3.732 0.341 12.915 1.00 95.12 97 MET A C 1
ATOM 742 O O . MET A 1 97 ? 3.384 1.346 12.297 1.00 95.12 97 MET A O 1
ATOM 746 N N . PRO A 1 98 ? 4.441 -0.632 12.307 1.00 93.94 98 PRO A N 1
ATOM 747 C CA . PRO A 1 98 ? 4.874 -1.899 12.892 1.00 93.94 98 PRO A CA 1
ATOM 748 C C . PRO A 1 98 ? 6.078 -1.723 13.846 1.00 93.94 98 PRO A C 1
ATOM 750 O O . PRO A 1 98 ? 6.960 -0.918 13.566 1.00 93.94 98 PRO A O 1
ATOM 753 N N . PRO A 1 99 ? 6.210 -2.559 14.895 1.00 91.38 99 PRO A N 1
ATOM 754 C CA . PRO A 1 99 ? 7.311 -2.458 15.866 1.00 91.38 99 PRO A CA 1
ATOM 755 C C . PRO A 1 99 ? 8.653 -2.964 15.310 1.00 91.38 99 PRO A C 1
ATOM 757 O O . PRO A 1 99 ? 9.699 -2.867 15.948 1.00 91.38 99 PRO A O 1
ATOM 760 N N . LYS A 1 100 ? 8.623 -3.629 14.150 1.00 86.06 100 LYS A N 1
ATOM 761 C CA . LYS A 1 100 ? 9.794 -4.132 13.430 1.00 86.06 100 LYS A CA 1
ATOM 762 C C . LYS A 1 100 ? 9.555 -4.004 11.934 1.00 86.06 100 LYS A C 1
ATOM 764 O O . LYS A 1 100 ? 8.485 -4.367 11.448 1.00 86.06 100 LYS A O 1
ATOM 769 N N . GLY A 1 101 ? 10.604 -3.633 11.210 1.00 82.81 101 GLY A N 1
ATOM 770 C CA . GLY A 1 101 ? 10.547 -3.379 9.773 1.00 82.81 101 GLY A CA 1
ATOM 771 C C . GLY A 1 101 ? 10.442 -1.889 9.480 1.00 82.81 101 GLY A C 1
ATOM 772 O O . GLY A 1 101 ? 10.578 -1.066 10.382 1.00 82.81 101 GLY A O 1
ATOM 773 N N . ASP A 1 102 ? 10.239 -1.561 8.210 1.00 84.69 102 ASP A N 1
ATOM 774 C CA . ASP A 1 102 ? 10.127 -0.170 7.791 1.00 84.69 102 ASP A CA 1
ATOM 775 C C . ASP A 1 102 ? 8.760 0.406 8.199 1.00 84.69 102 ASP A C 1
ATOM 777 O O . ASP A 1 102 ? 7.742 -0.286 8.046 1.00 84.69 102 ASP A O 1
ATOM 781 N N . PRO A 1 103 ? 8.711 1.664 8.675 1.00 90.56 103 PRO A N 1
ATOM 782 C CA . PRO A 1 103 ? 7.460 2.389 8.848 1.00 90.56 103 PRO A CA 1
ATOM 783 C C . PRO A 1 103 ? 6.664 2.453 7.544 1.00 90.56 103 PRO A C 1
ATOM 785 O O . PRO A 1 103 ? 7.218 2.382 6.441 1.00 90.56 103 PRO A O 1
ATOM 788 N N . LEU A 1 104 ? 5.350 2.639 7.664 1.00 94.00 104 LEU A N 1
ATOM 789 C CA . LEU A 1 104 ? 4.517 2.873 6.492 1.00 94.00 104 LEU A CA 1
ATOM 790 C C . LEU A 1 104 ? 4.971 4.158 5.790 1.00 94.00 104 LEU A C 1
ATOM 792 O O . LEU A 1 104 ? 5.276 5.175 6.414 1.00 94.00 104 LEU A O 1
ATOM 796 N N . SER A 1 105 ? 4.975 4.124 4.461 1.00 93.00 105 SER A N 1
ATOM 797 C CA . SER A 1 105 ? 5.191 5.333 3.670 1.00 93.00 105 SER A CA 1
ATOM 798 C C . SER A 1 105 ? 4.045 6.330 3.861 1.00 93.00 105 SER A C 1
ATOM 800 O O . SER A 1 105 ? 2.920 5.955 4.196 1.00 93.00 105 SER A O 1
ATOM 802 N N . LYS A 1 106 ? 4.308 7.608 3.563 1.00 93.50 106 LYS A N 1
ATOM 803 C CA . LYS A 1 106 ? 3.289 8.663 3.632 1.00 93.50 106 LYS A CA 1
ATOM 804 C C . LYS A 1 106 ? 2.048 8.347 2.787 1.00 93.50 106 LYS A C 1
ATOM 806 O O . LYS A 1 106 ? 0.932 8.554 3.236 1.00 93.50 106 LYS A O 1
ATOM 811 N N . GLU A 1 107 ? 2.237 7.780 1.597 1.00 91.44 107 GLU A N 1
ATOM 812 C CA . GLU A 1 107 ? 1.125 7.380 0.726 1.00 91.44 107 GLU A CA 1
ATOM 813 C C . GLU A 1 107 ? 0.263 6.280 1.366 1.00 91.44 107 GLU A C 1
ATOM 815 O O . GLU A 1 107 ? -0.961 6.333 1.295 1.00 91.44 107 GLU A O 1
ATOM 820 N N . GLN A 1 108 ? 0.882 5.307 2.043 1.00 94.56 108 GLN A N 1
ATOM 821 C CA . GLN A 1 108 ? 0.146 4.249 2.739 1.00 94.56 108 GLN A CA 1
ATOM 822 C C . GLN A 1 108 ? -0.625 4.788 3.947 1.00 94.56 108 GLN A C 1
ATOM 824 O O . GLN A 1 108 ? -1.785 4.425 4.130 1.00 94.56 108 GLN A O 1
ATOM 829 N N . THR A 1 109 ? -0.016 5.662 4.754 1.00 96.81 109 THR A N 1
ATOM 830 C CA . THR A 1 109 ? -0.707 6.262 5.907 1.00 96.81 109 THR A CA 1
ATOM 831 C C . THR A 1 109 ? -1.831 7.200 5.468 1.00 96.81 109 THR A C 1
ATOM 833 O O . THR A 1 109 ? -2.892 7.185 6.086 1.00 96.81 109 THR A O 1
ATOM 836 N N . ASP A 1 110 ? -1.671 7.925 4.357 1.00 96.44 110 ASP A N 1
ATOM 837 C CA . ASP A 1 110 ? -2.737 8.744 3.763 1.00 96.44 110 ASP A CA 1
ATOM 838 C C . ASP A 1 110 ? -3.905 7.884 3.248 1.00 96.44 110 ASP A C 1
ATOM 840 O O . ASP A 1 110 ? -5.064 8.222 3.482 1.00 96.44 110 ASP A O 1
ATOM 844 N N . ILE A 1 111 ? -3.630 6.729 2.625 1.00 96.50 111 ILE A N 1
ATOM 845 C CA . ILE A 1 111 ? -4.676 5.769 2.229 1.00 96.50 111 ILE A CA 1
ATOM 846 C C . ILE A 1 111 ? -5.465 5.285 3.451 1.00 96.50 111 ILE A C 1
ATOM 848 O O . ILE A 1 111 ? -6.695 5.276 3.407 1.00 96.50 111 ILE A O 1
ATOM 852 N N . LEU A 1 112 ? -4.783 4.894 4.535 1.00 97.81 112 LEU A N 1
ATOM 853 C CA . LEU A 1 112 ? -5.451 4.447 5.763 1.00 97.81 112 LEU A CA 1
ATOM 854 C C . LEU A 1 112 ? -6.286 5.569 6.384 1.00 97.81 112 LEU A C 1
ATOM 856 O O . LEU A 1 112 ? -7.439 5.339 6.748 1.00 97.81 112 LEU A O 1
ATOM 860 N N . LYS A 1 113 ? -5.732 6.784 6.451 1.00 98.19 113 LYS A N 1
ATOM 861 C CA . LYS A 1 113 ? -6.427 7.964 6.963 1.00 98.19 113 LYS A CA 1
ATOM 862 C C . LYS A 1 113 ? -7.714 8.229 6.187 1.00 98.19 113 LYS A C 1
ATOM 864 O O . LYS A 1 113 ? -8.787 8.247 6.784 1.00 98.19 113 LYS A O 1
ATOM 869 N N . HIS A 1 114 ? -7.614 8.387 4.867 1.00 97.62 114 HIS A N 1
ATOM 870 C CA . HIS A 1 114 ? -8.762 8.715 4.024 1.00 97.62 114 HIS A CA 1
ATOM 871 C C . HIS A 1 114 ? -9.799 7.595 4.025 1.00 97.62 114 HIS A C 1
ATOM 873 O O . HIS A 1 114 ? -10.996 7.860 4.052 1.00 97.62 114 HIS A O 1
ATOM 879 N N . TRP A 1 115 ? -9.365 6.334 4.049 1.00 97.81 115 TRP A N 1
ATOM 880 C CA . TRP A 1 115 ? -10.280 5.207 4.184 1.00 97.81 115 TRP A CA 1
ATOM 881 C C . TRP A 1 115 ? -11.103 5.291 5.475 1.00 97.81 115 TRP A C 1
ATOM 883 O O . TRP A 1 115 ? -12.324 5.129 5.432 1.00 97.81 115 TRP A O 1
ATOM 893 N N . ILE A 1 116 ? -10.462 5.589 6.609 1.00 98.12 116 ILE A N 1
ATOM 894 C CA . ILE A 1 116 ? -11.156 5.748 7.889 1.00 98.12 116 ILE A CA 1
ATOM 895 C C . ILE A 1 116 ? -12.081 6.967 7.856 1.00 98.12 116 ILE A C 1
ATOM 897 O O . ILE A 1 116 ? -13.241 6.840 8.241 1.00 98.12 116 ILE A O 1
ATOM 901 N N . GLU A 1 117 ? -11.625 8.116 7.350 1.00 98.00 117 GLU A N 1
ATOM 902 C CA . GLU A 1 117 ? -12.444 9.331 7.181 1.00 98.00 117 GLU A CA 1
ATOM 903 C C . GLU A 1 117 ? -13.693 9.081 6.328 1.00 98.00 117 GLU A C 1
ATOM 905 O O . GLU A 1 117 ? -14.771 9.588 6.635 1.00 98.00 117 GLU A O 1
ATOM 910 N N . GLN A 1 118 ? -13.578 8.237 5.301 1.00 97.38 118 GLN A N 1
ATOM 911 C CA . GLN A 1 118 ? -14.680 7.823 4.429 1.00 97.38 118 GLN A CA 1
ATOM 912 C C . GLN A 1 118 ? -15.593 6.750 5.056 1.00 97.38 118 GLN A C 1
ATOM 914 O O . GLN A 1 118 ? -16.487 6.233 4.387 1.00 97.38 118 GLN A O 1
ATOM 919 N N . GLY A 1 119 ? -15.405 6.422 6.338 1.00 96.38 119 GLY A N 1
ATOM 920 C CA . GLY A 1 119 ? -16.260 5.501 7.089 1.00 96.38 119 GLY A CA 1
ATOM 921 C C . GLY A 1 119 ? -15.727 4.073 7.194 1.00 96.38 119 GLY A C 1
ATOM 922 O O . GLY A 1 119 ? -16.477 3.184 7.592 1.00 96.38 119 GLY A O 1
ATOM 923 N N . ALA A 1 120 ? -14.454 3.849 6.855 1.00 96.31 120 ALA A N 1
ATOM 924 C CA . ALA A 1 120 ? -13.770 2.564 6.967 1.00 96.31 120 ALA A CA 1
ATOM 925 C C . ALA A 1 120 ? -14.547 1.397 6.320 1.00 96.31 120 ALA A C 1
ATOM 927 O O . ALA A 1 120 ? -14.676 0.311 6.894 1.00 96.31 120 ALA A O 1
ATOM 928 N N . GLU A 1 121 ? -15.104 1.619 5.123 1.00 95.56 121 GLU A N 1
ATOM 929 C CA . GLU A 1 121 ? -15.837 0.574 4.407 1.00 95.56 121 GLU A CA 1
ATOM 930 C C . GLU A 1 121 ? -14.922 -0.628 4.136 1.00 95.56 121 GLU A C 1
ATOM 932 O O . GLU A 1 121 ? -13.895 -0.512 3.469 1.00 95.56 121 GLU A O 1
ATOM 937 N N . TRP A 1 122 ? -15.308 -1.794 4.648 1.00 95.38 122 TRP A N 1
ATOM 938 C CA . TRP A 1 122 ? -14.621 -3.065 4.439 1.00 95.38 122 TRP A CA 1
ATOM 939 C C . TRP A 1 122 ? -15.682 -4.124 4.086 1.00 95.38 122 TRP A C 1
ATOM 941 O O . TRP A 1 122 ? -16.593 -4.368 4.878 1.00 95.38 122 TRP A O 1
ATOM 951 N N . PRO A 1 123 ? -15.625 -4.739 2.893 1.00 94.69 123 PRO A N 1
ATOM 952 C CA . PRO A 1 123 ? -16.553 -5.803 2.502 1.00 94.69 123 PRO A CA 1
ATOM 953 C C . PRO A 1 123 ? -16.481 -7.041 3.415 1.00 94.69 123 PRO A C 1
ATOM 955 O O . PRO A 1 123 ? -15.399 -7.543 3.710 1.00 94.69 123 PRO A O 1
ATOM 958 N N . GLU A 1 124 ? -17.630 -7.560 3.856 1.00 91.25 124 GLU A N 1
ATOM 959 C CA . GLU A 1 124 ? -17.693 -8.691 4.805 1.00 91.25 124 GLU A CA 1
ATOM 960 C C . GLU A 1 124 ? -17.148 -10.011 4.238 1.00 91.25 124 GLU A C 1
ATOM 962 O O . GLU A 1 124 ? -16.762 -10.898 4.995 1.00 91.25 124 GLU A O 1
ATOM 967 N N . ASP A 1 125 ? -17.092 -10.141 2.915 1.00 92.88 125 ASP A N 1
ATOM 968 C CA . ASP A 1 125 ? -16.570 -11.302 2.198 1.00 92.88 125 ASP A CA 1
ATOM 9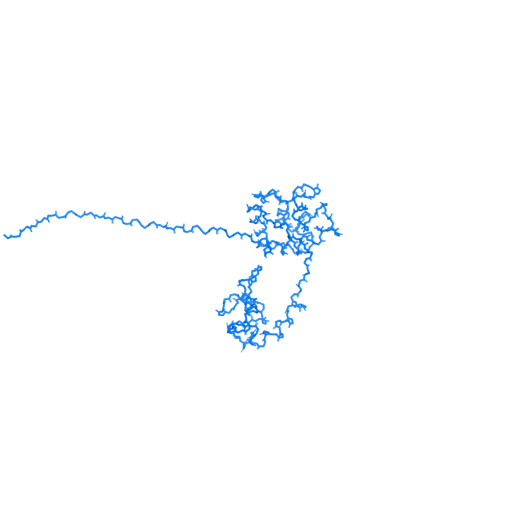69 C C . ASP A 1 125 ? -15.038 -11.294 2.053 1.00 92.88 125 ASP A C 1
ATOM 971 O O . ASP A 1 125 ? -14.446 -12.306 1.668 1.00 92.88 125 ASP A O 1
ATOM 975 N N . ILE A 1 126 ? -14.375 -10.184 2.395 1.00 93.81 126 ILE A N 1
ATOM 976 C CA . ILE A 1 126 ? -12.917 -10.086 2.355 1.00 93.81 126 ILE A CA 1
ATOM 977 C C . ILE A 1 126 ? -12.325 -10.495 3.702 1.00 93.81 126 ILE A C 1
ATOM 979 O O . ILE A 1 126 ? -12.365 -9.747 4.681 1.00 93.81 126 ILE A O 1
ATOM 983 N N . VAL A 1 127 ? -11.686 -11.664 3.693 1.00 95.38 127 VAL A N 1
ATOM 984 C CA . VAL A 1 127 ? -10.786 -12.130 4.752 1.00 95.38 127 VAL A CA 1
ATOM 985 C C . VAL A 1 127 ? -9.350 -11.826 4.337 1.00 95.38 127 VAL A C 1
ATOM 987 O O . VAL A 1 127 ? -8.885 -12.296 3.292 1.00 95.38 127 VAL A O 1
ATOM 990 N N . LEU A 1 128 ? -8.659 -11.032 5.146 1.00 95.50 128 LEU A N 1
ATOM 991 C CA . LEU A 1 128 ? -7.258 -10.705 4.953 1.00 95.50 128 LEU A CA 1
ATOM 992 C C . LEU A 1 128 ? -6.383 -11.913 5.290 1.00 95.50 128 LEU A C 1
ATOM 994 O O . LEU A 1 128 ? -6.653 -12.679 6.215 1.00 95.50 128 LEU A O 1
ATOM 998 N N . LYS A 1 129 ? -5.310 -12.081 4.526 1.00 92.56 129 LYS A N 1
ATOM 999 C CA . LYS A 1 129 ? -4.307 -13.126 4.741 1.00 92.56 129 LYS A CA 1
ATOM 1000 C C . LYS A 1 129 ? -2.938 -12.487 4.789 1.00 92.56 129 LYS A C 1
ATOM 1002 O O . LYS A 1 129 ? -2.681 -11.554 4.038 1.00 92.56 129 LYS A O 1
ATOM 1007 N N . THR A 1 130 ? -2.051 -12.987 5.643 1.00 88.25 130 THR A N 1
ATOM 1008 C CA . THR A 1 130 ? -0.672 -12.492 5.698 1.00 88.25 130 THR A CA 1
ATOM 1009 C C . THR A 1 130 ? -0.081 -12.490 4.291 1.00 88.25 130 THR A C 1
ATOM 1011 O O . THR A 1 130 ? -0.031 -13.536 3.636 1.00 88.25 130 THR A O 1
ATOM 1014 N N . ALA A 1 131 ? 0.315 -11.310 3.807 1.00 80.81 131 ALA A N 1
ATOM 1015 C CA . ALA A 1 131 ? 0.858 -11.201 2.466 1.00 80.81 131 ALA A CA 1
ATOM 1016 C C . ALA A 1 131 ? 2.180 -11.963 2.405 1.00 80.81 131 ALA A C 1
ATOM 1018 O O . ALA A 1 131 ? 3.042 -11.829 3.279 1.00 80.81 131 ALA A O 1
ATOM 1019 N N . GLN A 1 132 ? 2.371 -12.721 1.331 1.00 76.31 132 GLN A N 1
ATOM 1020 C CA . GLN A 1 132 ? 3.703 -13.174 0.986 1.00 76.31 132 GLN A CA 1
ATOM 1021 C C . GLN A 1 132 ? 4.482 -11.942 0.522 1.00 76.31 132 GLN A C 1
ATOM 1023 O O . GLN A 1 132 ? 4.112 -11.314 -0.471 1.00 76.31 132 GLN A O 1
ATOM 1028 N N . LYS A 1 133 ? 5.516 -11.545 1.273 1.00 72.25 133 LYS A N 1
ATOM 1029 C CA . LYS A 1 133 ? 6.408 -10.473 0.823 1.00 72.25 133 LYS A CA 1
ATOM 1030 C C . LYS A 1 133 ? 7.037 -10.910 -0.496 1.00 72.25 133 LYS A C 1
ATOM 1032 O O . LYS A 1 133 ? 7.741 -11.914 -0.524 1.00 72.25 133 LYS A O 1
ATOM 1037 N N . VAL A 1 134 ? 6.757 -10.151 -1.549 1.00 83.38 134 VAL A N 1
ATOM 1038 C CA . VAL A 1 134 ? 7.422 -10.288 -2.844 1.00 83.38 134 VAL A CA 1
ATOM 1039 C C . VAL A 1 134 ? 8.779 -9.610 -2.723 1.00 83.38 134 VAL A C 1
ATOM 1041 O O . VAL A 1 134 ? 8.850 -8.408 -2.454 1.00 83.38 134 VAL A O 1
ATOM 1044 N N . ASP A 1 135 ? 9.850 -10.373 -2.896 1.00 88.44 135 ASP A N 1
ATOM 1045 C CA . ASP A 1 135 ? 11.195 -9.830 -3.000 1.00 88.44 135 ASP A CA 1
ATOM 1046 C C . ASP A 1 135 ? 11.464 -9.458 -4.458 1.00 88.44 135 ASP A C 1
ATOM 1048 O O . ASP A 1 135 ? 11.334 -10.278 -5.365 1.00 88.44 135 ASP A O 1
ATOM 1052 N N . PHE A 1 136 ? 11.827 -8.200 -4.715 1.00 90.81 136 PHE A N 1
ATOM 1053 C CA . PHE A 1 136 ? 12.024 -7.762 -6.094 1.00 90.81 136 PHE A CA 1
ATOM 1054 C C . PHE A 1 136 ? 13.130 -8.557 -6.795 1.00 90.81 136 PHE A C 1
ATOM 1056 O O . PHE A 1 136 ? 12.945 -8.948 -7.941 1.00 90.81 136 PHE A O 1
ATOM 1063 N N . VAL A 1 137 ? 14.260 -8.807 -6.134 1.00 93.19 137 VAL A N 1
ATOM 1064 C CA . VAL A 1 137 ? 15.424 -9.443 -6.764 1.00 93.19 137 VAL A CA 1
ATOM 1065 C C . VAL A 1 137 ? 15.171 -10.929 -6.997 1.00 93.19 137 VAL A C 1
ATOM 1067 O O . VAL A 1 137 ? 15.549 -11.457 -8.040 1.00 93.19 137 VAL A O 1
ATOM 1070 N N . ALA A 1 138 ? 14.530 -11.608 -6.047 1.00 92.44 138 ALA A N 1
ATOM 1071 C CA . ALA A 1 138 ? 14.261 -13.036 -6.149 1.00 92.44 138 ALA A CA 1
ATOM 1072 C C . ALA A 1 138 ? 13.044 -13.352 -7.032 1.00 92.44 138 ALA A C 1
ATOM 1074 O O . ALA A 1 138 ? 13.093 -14.312 -7.801 1.00 92.44 138 ALA A O 1
ATOM 1075 N N . ASP A 1 139 ? 11.979 -12.550 -6.951 1.00 93.12 139 ASP A N 1
ATOM 1076 C CA . ASP A 1 139 ? 10.675 -12.916 -7.514 1.00 93.12 139 ASP A CA 1
ATOM 1077 C C . ASP A 1 139 ? 10.304 -12.113 -8.771 1.00 93.12 139 ASP A C 1
ATOM 1079 O O . ASP A 1 139 ? 9.634 -12.637 -9.660 1.00 93.12 139 ASP A O 1
ATOM 1083 N N . VAL A 1 140 ? 10.720 -10.844 -8.876 1.00 93.75 140 VAL A N 1
ATOM 1084 C CA . VAL A 1 140 ? 10.264 -9.933 -9.951 1.00 93.75 140 VAL A CA 1
ATOM 1085 C C . VAL A 1 140 ? 11.330 -9.721 -11.020 1.00 93.75 140 VAL A C 1
ATOM 1087 O O . VAL A 1 140 ? 11.039 -9.787 -12.215 1.00 93.75 140 VAL A O 1
ATOM 1090 N N . GLN A 1 141 ? 12.570 -9.475 -10.613 1.00 95.44 141 GLN A N 1
ATOM 1091 C CA . GLN A 1 141 ? 13.681 -9.179 -11.507 1.00 95.44 141 GLN A CA 1
ATOM 1092 C C . GLN A 1 141 ? 13.903 -10.286 -12.549 1.00 95.44 141 GLN A C 1
ATOM 1094 O O . GLN A 1 141 ? 13.991 -9.936 -13.726 1.00 95.44 141 GLN A O 1
ATOM 1099 N N . PRO A 1 142 ? 13.879 -11.595 -12.212 1.00 96.56 142 PRO A N 1
ATOM 1100 C CA . PRO A 1 142 ? 14.046 -12.644 -13.216 1.00 96.56 142 PRO A CA 1
ATOM 1101 C C . PRO A 1 142 ? 12.932 -12.640 -14.270 1.00 96.56 142 PRO A C 1
ATOM 1103 O O . PRO A 1 142 ? 13.182 -12.931 -15.438 1.00 96.56 142 PRO A O 1
ATOM 1106 N N . VAL A 1 143 ? 11.704 -12.276 -13.882 1.00 95.88 143 VAL A N 1
ATOM 1107 C CA . VAL A 1 143 ? 10.571 -12.157 -14.811 1.00 95.88 143 VAL A CA 1
ATOM 1108 C C . VAL A 1 143 ? 10.807 -11.009 -15.790 1.00 95.88 143 VAL A C 1
ATOM 1110 O O . VAL A 1 143 ? 10.625 -11.194 -16.995 1.00 95.88 143 VAL A O 1
ATOM 1113 N N . LEU A 1 144 ? 11.248 -9.846 -15.300 1.00 95.94 144 LEU A N 1
ATOM 1114 C CA . LEU A 1 144 ? 11.549 -8.691 -16.149 1.00 95.94 144 LEU A CA 1
ATOM 1115 C C . LEU A 1 144 ? 12.741 -8.960 -17.071 1.00 95.94 144 LEU A C 1
ATOM 1117 O O . LEU A 1 144 ? 12.682 -8.640 -18.257 1.00 95.94 144 LEU A O 1
ATOM 1121 N N . GLU A 1 145 ? 13.805 -9.571 -16.556 1.00 95.94 145 GLU A N 1
ATOM 1122 C CA . GLU A 1 145 ? 14.997 -9.908 -17.335 1.00 95.94 145 GLU A CA 1
ATOM 1123 C C . GLU A 1 145 ? 14.687 -10.884 -18.471 1.00 95.94 145 GLU A C 1
ATOM 1125 O O . GLU A 1 145 ? 15.165 -10.699 -19.591 1.00 95.94 145 GLU A O 1
ATOM 1130 N N . LEU A 1 146 ? 13.853 -11.890 -18.196 1.00 95.75 146 LEU A N 1
ATOM 1131 C CA . LEU A 1 146 ? 13.494 -12.913 -19.171 1.00 95.75 146 LEU A CA 1
ATOM 1132 C C . LEU A 1 146 ? 12.549 -12.389 -20.260 1.00 95.75 146 LEU A C 1
ATOM 1134 O O . LEU A 1 146 ? 12.698 -12.768 -21.419 1.00 95.75 146 LEU A O 1
ATOM 1138 N N . ASN A 1 147 ? 11.579 -11.545 -19.895 1.00 96.25 147 ASN A N 1
ATOM 1139 C CA . ASN A 1 147 ? 10.456 -11.218 -20.780 1.00 96.25 147 ASN A CA 1
ATOM 1140 C C . ASN A 1 147 ? 10.465 -9.779 -21.311 1.00 96.25 147 ASN A C 1
ATOM 1142 O O . ASN A 1 147 ? 9.792 -9.502 -22.297 1.00 96.25 147 ASN A O 1
ATOM 1146 N N . CYS A 1 148 ? 11.182 -8.850 -20.671 1.00 96.62 148 CYS A N 1
ATOM 1147 C CA . CYS A 1 148 ? 11.026 -7.416 -20.946 1.00 96.62 148 CYS A CA 1
ATOM 1148 C C . CYS A 1 148 ? 12.349 -6.712 -21.279 1.00 96.62 148 CYS A C 1
ATOM 1150 O O . CYS A 1 148 ? 12.401 -5.853 -22.159 1.00 96.62 148 CYS A O 1
ATOM 1152 N N . VAL A 1 149 ? 13.436 -7.056 -20.584 1.00 96.50 149 VAL A N 1
ATOM 1153 C CA . VAL A 1 149 ? 14.720 -6.333 -20.678 1.00 96.50 149 VAL A CA 1
ATOM 1154 C C . VAL A 1 149 ? 15.412 -6.532 -22.032 1.00 96.50 149 VAL A C 1
ATOM 1156 O O . VAL A 1 149 ? 16.244 -5.714 -22.417 1.00 96.50 149 VAL A O 1
ATOM 1159 N N . SER A 1 150 ? 15.049 -7.554 -22.813 1.00 95.56 150 SER A N 1
ATOM 1160 C CA . SER A 1 150 ? 15.532 -7.700 -24.194 1.00 95.56 150 SER A CA 1
ATOM 1161 C C . SER A 1 150 ? 15.199 -6.476 -25.063 1.00 95.56 150 SER A C 1
ATOM 1163 O O . SER A 1 150 ? 16.063 -6.060 -25.842 1.00 95.56 150 SER A O 1
ATOM 1165 N N . CYS A 1 151 ? 14.010 -5.885 -24.864 1.00 97.06 151 CYS A N 1
ATOM 1166 C CA . CYS A 1 151 ? 13.445 -4.759 -25.623 1.00 97.06 151 CYS A CA 1
ATOM 1167 C C . CYS A 1 151 ? 13.397 -3.419 -24.859 1.00 97.06 151 CYS A C 1
ATOM 1169 O O . CYS A 1 151 ? 13.285 -2.360 -25.479 1.00 97.06 151 CYS A O 1
ATOM 1171 N N . HIS A 1 152 ? 13.476 -3.439 -23.525 1.00 97.06 152 HIS A N 1
ATOM 1172 C CA . HIS A 1 152 ? 13.352 -2.250 -22.671 1.00 97.06 152 HIS A CA 1
ATOM 1173 C C . HIS A 1 152 ? 14.595 -2.036 -21.807 1.00 97.06 152 HIS A C 1
ATOM 1175 O O . HIS A 1 152 ? 14.556 -2.201 -20.587 1.00 97.06 152 HIS A O 1
ATOM 1181 N N . ARG A 1 153 ? 15.707 -1.656 -22.434 1.00 96.88 153 ARG A N 1
ATOM 1182 C CA . ARG A 1 153 ? 17.000 -1.449 -21.766 1.00 96.88 153 ARG A CA 1
ATOM 1183 C C . ARG A 1 153 ? 17.790 -0.274 -22.321 1.00 96.88 153 ARG A C 1
ATOM 1185 O O . ARG A 1 153 ? 17.438 0.311 -23.351 1.00 96.88 153 ARG A O 1
ATOM 1192 N N . GLU A 1 154 ? 18.898 0.065 -21.676 1.00 95.44 154 GLU A N 1
ATOM 1193 C CA . GLU A 1 154 ? 19.847 1.023 -22.230 1.00 95.44 154 GLU A CA 1
ATOM 1194 C C . GLU A 1 154 ? 20.323 0.589 -23.632 1.00 95.44 154 GLU A C 1
ATOM 1196 O O . GLU A 1 154 ? 20.626 -0.574 -23.900 1.00 95.44 154 GLU A O 1
ATOM 1201 N N . GLY A 1 155 ? 20.335 1.537 -24.574 1.00 95.00 155 GLY A N 1
ATOM 1202 C CA . GLY A 1 155 ? 20.690 1.290 -25.977 1.00 95.00 155 GLY A CA 1
ATOM 1203 C C . GLY A 1 155 ? 19.592 0.630 -26.821 1.00 95.00 155 GLY A C 1
ATOM 1204 O O . GLY A 1 155 ? 19.686 0.656 -28.048 1.00 95.00 155 GLY A O 1
ATOM 1205 N N . HIS A 1 156 ? 18.533 0.100 -26.206 1.00 95.56 156 HIS A N 1
ATOM 1206 C CA . HIS A 1 156 ? 17.396 -0.492 -26.904 1.00 95.56 156 HIS A CA 1
ATOM 1207 C C . HIS A 1 156 ? 16.135 -0.356 -26.038 1.00 95.56 156 HIS A C 1
ATOM 1209 O O . HIS A 1 156 ? 15.798 -1.255 -25.277 1.00 95.56 156 HIS A O 1
ATOM 1215 N N . ALA A 1 157 ? 15.513 0.826 -26.102 1.00 94.75 157 ALA A N 1
ATOM 1216 C CA . ALA A 1 157 ? 14.393 1.241 -25.257 1.00 94.75 157 ALA A CA 1
ATOM 1217 C C . ALA A 1 157 ? 13.119 1.400 -26.098 1.00 94.75 157 ALA A C 1
ATOM 1219 O O . ALA A 1 157 ? 12.721 2.520 -26.451 1.00 94.75 157 ALA A O 1
ATOM 1220 N N . GLU A 1 158 ? 12.495 0.283 -26.469 1.00 94.12 158 GLU A N 1
ATOM 1221 C CA . GLU A 1 158 ? 11.233 0.303 -27.208 1.00 94.12 158 GLU A CA 1
ATOM 1222 C C . GLU A 1 158 ? 10.154 1.054 -26.423 1.00 94.12 158 GLU A C 1
ATOM 1224 O O . GLU A 1 158 ? 10.116 1.049 -25.190 1.00 94.12 158 GLU A O 1
ATOM 1229 N N . GLY A 1 159 ? 9.335 1.831 -27.137 1.00 93.12 159 GLY A N 1
ATOM 1230 C CA . GLY A 1 159 ? 8.378 2.738 -26.497 1.00 93.12 159 GLY A CA 1
ATOM 1231 C C . GLY A 1 159 ? 9.021 3.815 -25.607 1.00 93.12 159 GLY A C 1
ATOM 1232 O O . GLY A 1 159 ? 8.303 4.514 -24.901 1.00 93.12 159 GLY A O 1
ATOM 1233 N N . GLY A 1 160 ? 10.348 3.993 -25.630 1.00 95.19 160 GLY A N 1
ATOM 1234 C CA . GLY A 1 160 ? 11.072 4.878 -24.714 1.00 95.19 160 GLY A CA 1
ATOM 1235 C C . GLY A 1 160 ? 11.136 4.376 -23.267 1.00 95.19 160 GLY A C 1
ATOM 1236 O O . GLY A 1 160 ? 11.478 5.162 -22.389 1.00 95.19 160 GLY A O 1
ATOM 1237 N N . LEU A 1 161 ? 10.791 3.110 -23.013 1.00 96.69 161 LEU A N 1
ATOM 1238 C CA . LEU A 1 161 ? 10.809 2.487 -21.691 1.00 96.69 161 LEU A CA 1
ATOM 1239 C C . LEU A 1 161 ? 12.139 1.753 -21.452 1.00 96.69 161 LEU A C 1
ATOM 1241 O O . LEU A 1 161 ? 12.638 1.063 -22.339 1.00 96.69 161 LEU A O 1
ATOM 1245 N N . GLN A 1 162 ? 12.687 1.887 -20.244 1.00 97.31 162 GLN A N 1
ATOM 1246 C CA . GLN A 1 162 ? 13.852 1.138 -19.763 1.00 97.31 162 GLN A CA 1
ATOM 1247 C C . GLN A 1 162 ? 13.512 0.502 -18.416 1.00 97.31 162 GLN A C 1
ATOM 1249 O O . GLN A 1 162 ? 13.050 1.203 -17.518 1.00 97.31 162 GLN A O 1
ATOM 1254 N N . LEU A 1 163 ? 13.716 -0.807 -18.291 1.00 96.69 163 LEU A N 1
ATOM 1255 C CA . LEU A 1 163 ? 13.377 -1.613 -17.112 1.00 96.69 163 LEU A CA 1
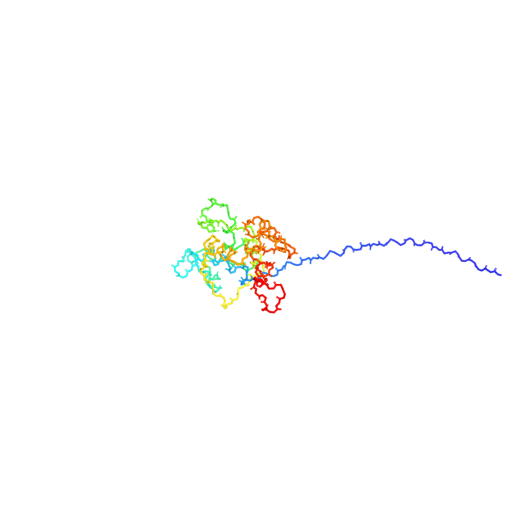ATOM 1256 C C . LEU A 1 163 ? 14.611 -2.196 -16.408 1.00 96.69 163 LEU A C 1
ATOM 1258 O O . LEU A 1 163 ? 14.491 -2.731 -15.313 1.00 96.69 163 LEU A O 1
ATOM 1262 N N . ASP A 1 164 ? 15.789 -2.060 -17.011 1.00 94.88 164 ASP A N 1
ATOM 1263 C CA . ASP A 1 164 ? 17.090 -2.478 -16.479 1.00 94.88 164 ASP A CA 1
ATOM 1264 C C . ASP A 1 164 ? 17.652 -1.525 -15.411 1.00 94.88 164 ASP A C 1
ATOM 1266 O O . ASP A 1 164 ? 18.510 -1.910 -14.618 1.00 94.88 164 ASP A O 1
ATOM 1270 N N . ILE A 1 165 ? 17.154 -0.287 -15.358 1.00 93.81 165 ILE A N 1
ATOM 1271 C CA . ILE A 1 165 ? 17.543 0.722 -14.368 1.00 93.81 165 ILE A CA 1
ATOM 1272 C C . ILE A 1 165 ? 16.300 1.179 -13.611 1.00 93.81 165 ILE A C 1
ATOM 1274 O O . ILE A 1 165 ? 15.374 1.737 -14.206 1.00 93.81 165 ILE A O 1
ATOM 1278 N N . ARG A 1 166 ? 16.298 1.012 -12.281 1.00 93.06 166 ARG A N 1
ATOM 1279 C CA . ARG A 1 166 ? 15.159 1.333 -11.404 1.00 93.06 166 ARG A CA 1
ATOM 1280 C C . ARG A 1 166 ? 14.613 2.732 -11.671 1.00 93.06 166 ARG A C 1
ATOM 1282 O O . ARG A 1 166 ? 13.435 2.894 -11.972 1.00 93.06 166 ARG A O 1
ATOM 1289 N N . GLU A 1 167 ? 15.460 3.752 -11.609 1.00 94.62 167 GLU A N 1
ATOM 1290 C CA . GLU A 1 167 ? 15.048 5.149 -11.768 1.00 94.62 167 GLU A CA 1
ATOM 1291 C C . GLU A 1 167 ? 14.373 5.393 -13.124 1.00 94.62 167 GLU A C 1
ATOM 1293 O O . GLU A 1 167 ? 13.432 6.182 -13.216 1.00 94.62 167 GLU A O 1
ATOM 1298 N N . LYS A 1 168 ? 14.820 4.697 -14.176 1.00 96.12 168 LYS A N 1
ATOM 1299 C CA . LYS A 1 168 ? 14.246 4.801 -15.522 1.00 96.12 168 LYS A CA 1
ATOM 1300 C C . LYS A 1 168 ? 12.934 4.028 -15.648 1.00 96.12 168 LYS A C 1
ATOM 1302 O O . LYS A 1 168 ? 11.993 4.560 -16.237 1.00 96.12 168 LYS A O 1
ATOM 1307 N N . ALA A 1 169 ? 12.820 2.869 -15.003 1.00 95.00 169 ALA A N 1
ATOM 1308 C CA . ALA A 1 169 ? 11.578 2.100 -14.947 1.00 95.00 169 ALA A CA 1
ATOM 1309 C C . ALA A 1 169 ? 10.439 2.925 -14.325 1.00 95.00 169 ALA A C 1
ATOM 1311 O O . ALA A 1 169 ? 9.339 3.008 -14.873 1.00 95.00 169 ALA A O 1
ATOM 1312 N N . PHE A 1 170 ? 10.726 3.635 -13.229 1.00 94.94 170 PHE A N 1
ATOM 1313 C CA . PHE A 1 170 ? 9.771 4.549 -12.590 1.00 94.94 170 PHE A CA 1
ATOM 1314 C C . PHE A 1 170 ? 9.598 5.884 -13.340 1.00 94.94 170 PHE A C 1
ATOM 1316 O O . PHE A 1 170 ? 8.594 6.582 -13.152 1.00 94.94 170 PHE A O 1
ATOM 1323 N N . ALA A 1 171 ? 10.541 6.275 -14.204 1.00 93.69 171 ALA A N 1
ATOM 1324 C CA . ALA A 1 171 ? 10.377 7.447 -15.062 1.00 93.69 171 ALA A CA 1
ATOM 1325 C C . ALA A 1 171 ? 9.259 7.228 -16.093 1.00 93.69 171 ALA A C 1
ATOM 1327 O O . ALA A 1 171 ? 8.455 8.145 -16.288 1.00 93.69 171 ALA A O 1
ATOM 1328 N N . GLY A 1 172 ? 9.149 6.009 -16.635 1.00 93.62 172 GLY A N 1
ATOM 1329 C CA . GLY A 1 172 ? 8.164 5.621 -17.644 1.00 93.62 172 GLY A CA 1
ATOM 1330 C C . GLY A 1 172 ? 8.654 5.825 -19.081 1.00 93.62 172 GLY A C 1
ATOM 1331 O O . GLY A 1 172 ? 9.820 6.135 -19.312 1.00 93.62 172 GLY A O 1
ATOM 1332 N N . GLY A 1 173 ? 7.750 5.644 -20.044 1.00 93.88 173 GLY A N 1
ATOM 1333 C CA . GLY A 1 173 ? 8.018 5.777 -21.479 1.00 93.88 173 GLY A CA 1
ATOM 1334 C C . GLY A 1 173 ? 6.954 6.608 -22.198 1.00 93.88 173 GLY A C 1
ATOM 1335 O O . GLY A 1 173 ? 6.225 7.391 -21.590 1.00 93.88 173 GLY A O 1
ATOM 1336 N N . LYS A 1 174 ? 6.827 6.424 -23.515 1.00 94.81 174 LYS A N 1
ATOM 1337 C CA . LYS A 1 174 ? 5.830 7.112 -24.359 1.00 94.81 174 LYS A CA 1
ATOM 1338 C C . LYS A 1 174 ? 4.386 6.817 -23.940 1.00 94.81 174 LYS A C 1
ATOM 1340 O O . LYS A 1 174 ? 3.532 7.676 -24.111 1.00 94.81 174 LYS A O 1
ATOM 1345 N N . ALA A 1 175 ? 4.137 5.642 -23.361 1.00 92.38 175 ALA A N 1
ATOM 1346 C CA . ALA A 1 175 ? 2.840 5.244 -22.809 1.00 92.38 175 ALA A CA 1
ATOM 1347 C C . ALA A 1 175 ? 2.576 5.797 -21.389 1.00 92.38 175 ALA A C 1
ATOM 1349 O O . ALA A 1 175 ? 1.621 5.395 -20.732 1.00 92.38 175 ALA A O 1
ATOM 1350 N N . GLY A 1 176 ? 3.422 6.704 -20.886 1.00 93.81 176 GLY A N 1
ATOM 1351 C CA . GLY A 1 176 ? 3.319 7.249 -19.536 1.00 93.81 176 GLY A CA 1
ATOM 1352 C C . GLY A 1 176 ? 4.095 6.432 -18.503 1.00 93.81 176 GLY A C 1
ATOM 1353 O O . GLY A 1 176 ? 5.135 5.838 -18.802 1.00 93.81 176 GLY A O 1
ATOM 1354 N N . LYS A 1 177 ? 3.624 6.451 -17.252 1.00 96.00 177 LYS A N 1
ATOM 1355 C CA . LYS A 1 177 ? 4.286 5.772 -16.134 1.00 96.00 177 LYS A CA 1
ATOM 1356 C C . LYS A 1 177 ? 4.126 4.257 -16.249 1.00 96.00 177 LYS A C 1
ATOM 1358 O O . LYS A 1 177 ? 3.022 3.736 -16.129 1.00 96.00 177 LYS A O 1
ATOM 1363 N N . ALA A 1 178 ? 5.253 3.565 -16.404 1.00 94.81 178 ALA A N 1
ATOM 1364 C CA . ALA A 1 178 ? 5.280 2.107 -16.410 1.00 94.81 178 ALA A CA 1
ATOM 1365 C C . ALA A 1 178 ? 4.931 1.535 -15.040 1.00 94.81 178 ALA A C 1
ATOM 1367 O O . ALA A 1 178 ? 4.134 0.610 -14.955 1.00 94.81 178 ALA A O 1
ATOM 1368 N N . ILE A 1 179 ? 5.468 2.127 -13.972 1.00 94.50 179 ILE A N 1
ATOM 1369 C CA . ILE A 1 179 ? 5.208 1.706 -12.598 1.00 94.50 179 ILE A CA 1
ATOM 1370 C C . ILE A 1 179 ? 4.653 2.893 -11.817 1.00 94.50 179 ILE A C 1
ATOM 1372 O O . ILE A 1 179 ? 5.318 3.920 -11.666 1.00 94.50 179 ILE A O 1
ATOM 1376 N N . ILE A 1 180 ? 3.440 2.731 -11.299 1.00 89.81 180 ILE A N 1
ATOM 1377 C CA . ILE A 1 180 ? 2.823 3.613 -10.314 1.00 89.81 180 ILE A CA 1
ATOM 1378 C C . ILE A 1 180 ? 2.633 2.785 -9.037 1.00 89.81 180 ILE A C 1
ATOM 1380 O O . ILE A 1 180 ? 1.777 1.894 -9.018 1.00 89.81 180 ILE A O 1
ATOM 1384 N N . PRO A 1 181 ? 3.431 3.037 -7.980 1.00 83.94 181 PRO A N 1
ATOM 1385 C CA . PRO A 1 181 ? 3.302 2.337 -6.705 1.00 83.94 181 PRO A CA 1
ATOM 1386 C C . PRO A 1 181 ? 1.849 2.273 -6.223 1.00 83.94 181 PRO A C 1
ATOM 1388 O O . PRO A 1 181 ? 1.098 3.236 -6.366 1.00 83.94 181 PRO A O 1
ATOM 1391 N N . GLY A 1 182 ? 1.429 1.101 -5.739 1.00 77.81 182 GLY A N 1
ATOM 1392 C CA . GLY A 1 182 ? 0.070 0.861 -5.234 1.00 77.81 182 GLY A CA 1
ATOM 1393 C C . GLY A 1 182 ? -1.056 0.911 -6.278 1.00 77.81 182 GLY A C 1
ATOM 1394 O O . GLY A 1 182 ? -2.196 0.598 -5.951 1.00 77.81 182 GLY A O 1
ATOM 1395 N N . ARG A 1 183 ? -0.777 1.274 -7.538 1.00 81.44 183 ARG A N 1
ATOM 1396 C CA . ARG A 1 183 ? -1.798 1.515 -8.570 1.00 81.44 183 ARG A CA 1
ATOM 1397 C C . ARG A 1 183 ? -1.479 0.756 -9.853 1.00 81.44 183 ARG A C 1
ATOM 1399 O O . ARG A 1 183 ? -1.260 1.344 -10.913 1.00 81.44 183 ARG A O 1
ATOM 1406 N N . SER A 1 184 ? -1.487 -0.576 -9.768 1.00 88.50 184 SER A N 1
ATOM 1407 C CA . SER A 1 184 ? -1.215 -1.460 -10.914 1.00 88.50 184 SER A CA 1
ATOM 1408 C C . SER A 1 184 ? -2.154 -1.198 -12.097 1.00 88.50 184 SER A C 1
ATOM 1410 O O . SER A 1 184 ? -1.701 -1.148 -13.231 1.00 88.50 184 SER A O 1
ATOM 1412 N N . GLY A 1 185 ? -3.435 -0.910 -11.844 1.00 87.44 185 GLY A N 1
ATOM 1413 C CA . GLY A 1 185 ? -4.412 -0.577 -12.892 1.00 87.44 185 GLY A CA 1
ATOM 1414 C C . GLY A 1 185 ? -4.128 0.723 -13.658 1.00 87.44 185 GLY A C 1
ATOM 1415 O O . GLY A 1 185 ? -4.733 0.950 -14.698 1.00 87.44 185 GLY A O 1
ATOM 1416 N N . LEU A 1 186 ? -3.215 1.562 -13.162 1.00 89.50 186 LEU A N 1
ATOM 1417 C CA . LEU A 1 186 ? -2.727 2.766 -13.843 1.00 89.50 186 LEU A CA 1
ATOM 1418 C C . LEU A 1 186 ? -1.263 2.628 -14.297 1.00 89.50 186 LEU A C 1
ATOM 1420 O O . LEU A 1 186 ? -0.709 3.546 -14.896 1.00 89.50 186 LEU A O 1
ATOM 1424 N N . SER A 1 187 ? -0.625 1.500 -13.983 1.00 94.56 187 SER A N 1
ATOM 1425 C CA . SER A 1 187 ? 0.765 1.202 -14.318 1.00 94.56 187 SER A CA 1
ATOM 1426 C C . SER A 1 187 ? 0.806 0.506 -15.669 1.00 94.56 187 SER A C 1
ATOM 1428 O O . SER A 1 187 ? 0.351 -0.635 -15.769 1.00 94.56 187 SER A O 1
ATOM 1430 N N . SER A 1 188 ? 1.368 1.146 -16.699 1.00 95.25 188 SER A N 1
ATOM 1431 C CA . SER A 1 188 ? 1.366 0.540 -18.038 1.00 95.25 188 SER A CA 1
ATOM 1432 C C . SER A 1 188 ? 2.131 -0.786 -18.105 1.00 95.25 188 SER A C 1
ATOM 1434 O O . SER A 1 188 ? 1.770 -1.648 -18.898 1.00 95.25 188 SER A O 1
ATOM 1436 N N . LEU A 1 189 ? 3.103 -1.011 -17.208 1.00 95.00 189 LEU A N 1
ATOM 1437 C CA . LEU A 1 189 ? 3.809 -2.292 -17.080 1.00 95.00 189 LEU A CA 1
ATOM 1438 C C . LEU A 1 189 ? 2.872 -3.452 -16.708 1.00 95.00 189 LEU A C 1
ATOM 1440 O O . LEU A 1 189 ? 3.121 -4.587 -17.093 1.00 95.00 189 LEU A O 1
ATOM 1444 N N . TYR A 1 190 ? 1.806 -3.185 -15.951 1.00 94.88 190 TYR A N 1
ATOM 1445 C CA . TYR A 1 190 ? 0.812 -4.199 -15.609 1.00 94.88 190 TYR A CA 1
ATOM 1446 C C . TYR A 1 190 ? -0.320 -4.229 -16.629 1.00 94.88 190 TYR A C 1
ATOM 1448 O O . TYR A 1 190 ? -0.687 -5.298 -17.097 1.00 94.88 190 TYR A O 1
ATOM 1456 N N . THR A 1 191 ? -0.877 -3.073 -16.997 1.00 95.56 191 THR A N 1
ATOM 1457 C CA . THR A 1 191 ? -2.067 -3.059 -17.855 1.00 95.56 191 THR A CA 1
ATOM 1458 C C . THR A 1 191 ? -1.797 -3.645 -19.233 1.00 95.56 191 THR A C 1
ATOM 1460 O O . THR A 1 191 ? -2.683 -4.309 -19.754 1.00 95.56 191 THR A O 1
ATOM 1463 N N . PHE A 1 192 ? -0.595 -3.474 -19.794 1.00 95.94 192 PHE A N 1
ATOM 1464 C CA . PHE A 1 192 ? -0.251 -4.026 -21.108 1.00 95.94 192 PHE A CA 1
ATOM 1465 C C . PHE A 1 192 ? 0.018 -5.532 -21.087 1.00 95.94 192 PHE A C 1
ATOM 1467 O O . PHE A 1 192 ? -0.054 -6.151 -22.137 1.00 95.94 192 PHE A O 1
ATOM 1474 N N . THR A 1 193 ? 0.273 -6.143 -19.924 1.00 95.69 193 THR A N 1
ATOM 1475 C CA . THR A 1 193 ? 0.547 -7.594 -19.820 1.00 95.69 193 THR A CA 1
ATOM 1476 C C . THR A 1 193 ? -0.704 -8.445 -19.631 1.00 95.69 193 THR A C 1
ATOM 1478 O O . THR A 1 193 ? -0.633 -9.671 -19.626 1.00 95.69 193 THR A O 1
ATOM 1481 N N . ILE A 1 194 ? -1.860 -7.799 -19.479 1.00 95.56 194 ILE A N 1
ATOM 1482 C CA . ILE A 1 194 ? -3.156 -8.455 -19.268 1.00 95.56 194 ILE A CA 1
ATOM 1483 C C . ILE A 1 194 ? -4.175 -8.111 -20.363 1.00 95.56 194 ILE A C 1
ATOM 1485 O O . ILE A 1 194 ? -5.369 -8.365 -20.193 1.00 95.56 194 ILE A O 1
ATOM 1489 N N . LEU A 1 195 ? -3.726 -7.477 -21.451 1.00 95.69 195 LEU A N 1
ATOM 1490 C CA . LEU A 1 195 ? -4.577 -7.188 -22.603 1.00 95.69 195 LEU A CA 1
ATOM 1491 C C . LEU A 1 195 ? -4.967 -8.493 -23.327 1.00 95.69 195 LEU A C 1
ATOM 1493 O O . LEU A 1 195 ? -4.316 -9.523 -23.144 1.00 95.69 195 LEU A O 1
ATOM 1497 N N . PRO A 1 196 ? -6.044 -8.482 -24.132 1.00 96.31 196 PRO A N 1
ATOM 1498 C CA . PRO A 1 196 ? -6.376 -9.606 -25.006 1.00 96.31 196 PRO A CA 1
ATOM 1499 C C . PRO A 1 196 ? -5.223 -9.973 -25.952 1.00 96.31 196 PRO A C 1
ATOM 1501 O O . PRO A 1 196 ? -4.490 -9.090 -26.390 1.00 96.31 196 PRO A O 1
ATOM 1504 N N . GLU A 1 197 ? -5.106 -11.259 -26.307 1.00 94.19 197 GLU A N 1
ATOM 1505 C CA . GLU A 1 197 ? -4.046 -11.787 -27.192 1.00 94.19 197 GLU A CA 1
ATOM 1506 C C . GLU A 1 197 ? -3.983 -11.109 -28.571 1.00 94.19 197 GLU A C 1
ATOM 1508 O O . GLU A 1 197 ? -2.936 -11.099 -29.208 1.00 94.19 197 GLU A O 1
ATOM 1513 N N . ASP A 1 198 ? -5.096 -10.547 -29.041 1.00 94.94 198 ASP A N 1
ATOM 1514 C CA . ASP A 1 198 ? -5.214 -9.861 -30.328 1.00 94.94 198 ASP A CA 1
ATOM 1515 C C . ASP A 1 198 ? -5.010 -8.340 -30.240 1.00 94.94 198 ASP A C 1
ATOM 1517 O O . ASP A 1 198 ? -5.188 -7.637 -31.236 1.00 94.94 198 ASP A O 1
ATOM 1521 N N . HIS A 1 199 ? -4.658 -7.815 -29.065 1.00 96.31 199 HIS A N 1
ATOM 1522 C CA . HIS A 1 199 ? -4.475 -6.385 -28.861 1.00 96.31 199 HIS A CA 1
ATOM 1523 C C . HIS A 1 199 ? -3.065 -5.932 -29.266 1.00 96.31 199 HIS A C 1
ATOM 1525 O O . HIS A 1 199 ? -2.076 -6.436 -28.746 1.00 96.31 199 HIS A O 1
ATOM 1531 N N . ASP A 1 200 ? -2.969 -4.903 -30.115 1.00 93.75 200 ASP A N 1
ATOM 1532 C CA . ASP A 1 200 ? -1.691 -4.411 -30.666 1.00 93.75 200 ASP A CA 1
ATOM 1533 C C . ASP A 1 200 ? -0.681 -3.938 -29.598 1.00 93.75 200 ASP A C 1
ATOM 1535 O O . ASP A 1 200 ? 0.528 -4.026 -29.797 1.00 93.75 200 ASP A O 1
ATOM 1539 N N . ASP A 1 201 ? -1.173 -3.422 -28.467 1.00 93.75 201 ASP A N 1
ATOM 1540 C CA . ASP A 1 201 ? -0.341 -2.984 -27.330 1.00 93.75 201 ASP A CA 1
ATOM 1541 C C . ASP A 1 201 ? -0.042 -4.089 -26.293 1.00 93.75 201 ASP A C 1
ATOM 1543 O O . ASP A 1 201 ? 0.530 -3.789 -25.240 1.00 93.75 201 ASP A O 1
ATOM 1547 N N . LEU A 1 202 ? -0.461 -5.341 -26.528 1.00 95.94 202 LEU A N 1
ATOM 1548 C CA . LEU A 1 202 ? -0.141 -6.452 -25.628 1.00 95.94 202 LEU A CA 1
ATOM 1549 C C . LEU A 1 202 ? 1.376 -6.615 -25.516 1.00 95.94 202 LEU A C 1
ATOM 1551 O O . LEU A 1 202 ? 2.103 -6.558 -26.506 1.00 95.94 202 LEU A O 1
ATOM 1555 N N . MET A 1 203 ? 1.842 -6.820 -24.287 1.00 94.19 203 MET A N 1
ATOM 1556 C CA . MET A 1 203 ? 3.253 -7.015 -23.989 1.00 94.19 203 MET A CA 1
ATOM 1557 C C . MET A 1 203 ? 3.472 -8.260 -23.120 1.00 94.19 203 MET A C 1
ATOM 1559 O O . MET A 1 203 ? 2.716 -8.475 -22.170 1.00 94.19 203 MET A O 1
ATOM 1563 N N . PRO A 1 204 ? 4.550 -9.028 -23.349 1.00 91.81 204 PRO A N 1
ATOM 1564 C CA . PRO A 1 204 ? 5.442 -8.941 -24.512 1.00 91.81 204 PRO A CA 1
ATOM 1565 C C . PRO A 1 204 ? 4.698 -9.267 -25.832 1.00 91.81 204 PRO A C 1
ATOM 1567 O O . PRO A 1 204 ? 3.656 -9.919 -25.765 1.00 91.81 204 PRO A O 1
ATOM 1570 N N . PRO A 1 205 ? 5.190 -8.778 -26.989 1.00 83.88 205 PRO A N 1
ATOM 1571 C CA . PRO A 1 205 ? 4.551 -8.986 -28.292 1.00 83.88 205 PRO A CA 1
ATOM 1572 C C . PRO A 1 205 ? 4.639 -10.435 -28.794 1.00 83.88 205 PRO A C 1
ATOM 1574 O O . PRO A 1 205 ? 5.496 -11.203 -28.290 1.00 83.88 205 PRO A O 1
#

Radius of gyration: 26.06 Å; chains: 1; bounding box: 55×81×70 Å